Protein AF-A0A5N5I9Z7-F1 (afdb_monomer_lite)

Organism: NCBI:txid2448454

Structure (mmCIF, N/CA/C/O backbone):
data_AF-A0A5N5I9Z7-F1
#
_entry.id   AF-A0A5N5I9Z7-F1
#
loop_
_atom_site.group_PDB
_atom_site.id
_atom_site.type_symbol
_atom_site.label_atom_id
_atom_site.label_alt_id
_atom_site.label_comp_id
_atom_site.label_asym_id
_atom_site.label_entity_id
_atom_site.label_seq_id
_atom_site.pdbx_PDB_ins_code
_atom_site.Cartn_x
_atom_site.Cartn_y
_atom_site.Cartn_z
_atom_site.occupancy
_atom_site.B_iso_or_equiv
_atom_site.auth_seq_id
_atom_site.auth_comp_id
_atom_site.auth_asym_id
_atom_site.auth_atom_id
_atom_site.pdbx_PDB_model_num
ATOM 1 N N . MET A 1 1 ? -12.607 20.880 18.918 1.00 59.91 1 MET A N 1
ATOM 2 C CA . MET A 1 1 ? -12.159 19.480 18.849 1.00 59.91 1 MET A CA 1
ATOM 3 C C . MET A 1 1 ? -10.715 19.469 18.392 1.00 59.91 1 MET A C 1
ATOM 5 O O . MET A 1 1 ? -10.414 20.107 17.384 1.00 59.91 1 MET A O 1
ATOM 9 N N . SER A 1 2 ? -9.825 18.851 19.163 1.00 78.44 2 SER A N 1
ATOM 10 C CA . SER A 1 2 ? -8.421 18.676 18.773 1.00 78.44 2 SER A CA 1
ATOM 11 C C . SER A 1 2 ? -8.295 17.658 17.628 1.00 78.44 2 SER A C 1
ATOM 13 O O . SER A 1 2 ? -9.231 16.911 17.344 1.00 78.44 2 SER A O 1
ATOM 15 N N . THR A 1 3 ? -7.149 17.616 16.941 1.00 71.56 3 THR A N 1
ATOM 16 C CA . THR A 1 3 ? -6.900 16.608 15.890 1.00 71.56 3 THR A CA 1
ATOM 17 C C . THR A 1 3 ? -6.872 15.189 16.454 1.00 71.56 3 THR A C 1
ATOM 19 O O . THR A 1 3 ? -7.349 14.264 15.809 1.00 71.56 3 THR A O 1
ATOM 22 N N . VAL A 1 4 ? -6.367 15.011 17.676 1.00 75.38 4 VAL A N 1
ATOM 23 C CA . VAL A 1 4 ? -6.356 13.713 18.363 1.00 75.38 4 VAL A CA 1
ATOM 24 C C . VAL A 1 4 ? -7.782 13.263 18.673 1.00 75.38 4 VAL A C 1
ATOM 26 O O . VAL A 1 4 ? -8.162 12.166 18.277 1.00 75.38 4 VAL A O 1
ATOM 29 N N . GLU A 1 5 ? -8.599 14.145 19.260 1.00 78.88 5 GLU A N 1
ATOM 30 C CA . GLU A 1 5 ? -10.020 13.873 19.531 1.00 78.88 5 GLU A CA 1
ATOM 31 C C . GLU A 1 5 ? -10.803 13.553 18.251 1.00 78.88 5 GLU A C 1
ATOM 33 O O . GLU A 1 5 ? -11.683 12.693 18.264 1.00 78.88 5 GLU A O 1
ATOM 38 N N . PHE A 1 6 ? -10.481 14.220 17.134 1.00 82.25 6 PHE A N 1
ATOM 39 C CA . PHE A 1 6 ? -11.076 13.922 15.829 1.00 82.25 6 PHE A CA 1
ATOM 40 C C . PHE A 1 6 ? -10.798 12.479 15.404 1.00 82.25 6 PHE A C 1
ATOM 42 O O . PHE A 1 6 ? -11.734 11.746 15.092 1.00 82.25 6 PHE A O 1
ATOM 49 N N . HIS A 1 7 ? -9.526 12.072 15.410 1.00 80.50 7 HIS A N 1
ATOM 50 C CA . HIS A 1 7 ? -9.116 10.734 14.981 1.00 80.50 7 HIS A CA 1
ATOM 51 C C . HIS A 1 7 ? -9.661 9.648 15.909 1.00 80.50 7 HIS A C 1
ATOM 53 O O . HIS A 1 7 ? -10.149 8.632 15.426 1.00 80.50 7 HIS A O 1
ATOM 59 N N . GLU A 1 8 ? -9.670 9.873 17.225 1.00 83.44 8 GLU A N 1
ATOM 60 C CA . GLU A 1 8 ? -10.272 8.932 18.179 1.00 83.44 8 GLU A CA 1
ATOM 61 C C . GLU A 1 8 ? -11.781 8.777 17.961 1.00 83.44 8 GLU A C 1
ATOM 63 O O . GLU A 1 8 ? -12.290 7.656 17.915 1.00 83.44 8 GLU A O 1
ATOM 68 N N . THR A 1 9 ? -12.501 9.887 17.775 1.00 87.69 9 THR A N 1
ATOM 69 C CA . THR A 1 9 ? -13.946 9.866 17.495 1.00 87.69 9 THR A CA 1
ATOM 70 C C . THR A 1 9 ? -14.233 9.150 16.175 1.00 87.69 9 THR A C 1
ATOM 72 O O . THR A 1 9 ? -15.164 8.345 16.084 1.00 87.69 9 THR A O 1
ATOM 75 N N . LEU A 1 10 ? -13.403 9.393 15.158 1.00 86.06 10 LEU A N 1
ATOM 76 C CA . LEU A 1 10 ? -13.510 8.741 13.859 1.00 86.06 10 LEU A CA 1
ATOM 77 C C . LEU A 1 10 ? -13.332 7.217 13.976 1.00 86.06 10 LEU A C 1
ATOM 79 O O . LEU A 1 10 ? -14.195 6.476 13.508 1.00 86.06 10 LEU A O 1
ATOM 83 N N . MET A 1 11 ? -12.263 6.761 14.640 1.00 86.38 11 MET A N 1
ATOM 84 C CA . MET A 1 11 ? -11.915 5.339 14.792 1.00 86.38 11 MET A CA 1
ATOM 85 C C . MET A 1 11 ? -12.899 4.566 15.670 1.00 86.38 11 MET A C 1
ATOM 87 O O . MET A 1 11 ? -13.255 3.433 15.351 1.00 86.38 11 MET A O 1
ATOM 91 N N . ASN A 1 12 ? -13.325 5.166 16.783 1.00 88.25 12 ASN A N 1
ATOM 92 C CA . ASN A 1 12 ? -14.020 4.438 17.844 1.00 88.25 12 ASN A CA 1
ATOM 93 C C . ASN A 1 12 ? -15.542 4.597 17.800 1.00 88.25 12 ASN A C 1
ATOM 95 O O . ASN A 1 12 ? -16.247 3.800 18.413 1.00 88.25 12 ASN A O 1
ATOM 99 N N . GLN A 1 13 ? -16.064 5.613 17.102 1.00 89.56 13 GLN A N 1
ATOM 100 C CA . GLN A 1 13 ? -17.505 5.889 17.070 1.00 89.56 13 GLN A CA 1
ATOM 101 C C . GLN A 1 13 ? -18.048 5.953 15.645 1.00 89.56 13 GLN A C 1
ATOM 103 O O . GLN A 1 13 ? -18.951 5.193 15.295 1.00 89.56 13 GLN A O 1
ATOM 108 N N . VAL A 1 14 ? -17.495 6.838 14.811 1.00 90.12 14 VAL A N 1
ATOM 109 C CA . VAL A 1 14 ? -18.079 7.137 13.495 1.00 90.12 14 VAL A CA 1
ATOM 110 C C . VAL A 1 14 ? -17.926 5.961 12.535 1.00 90.12 14 VAL A C 1
ATOM 112 O O . VAL A 1 14 ? -18.928 5.517 11.976 1.00 90.12 14 VAL A O 1
ATOM 115 N N . LEU A 1 15 ? -16.708 5.435 12.357 1.00 91.12 15 LEU A N 1
ATOM 116 C CA . LEU A 1 15 ? -16.454 4.334 11.422 1.00 91.12 15 LEU A CA 1
ATOM 117 C C . LEU A 1 15 ? -17.177 3.039 11.826 1.00 91.12 15 LEU A C 1
ATOM 119 O O . LEU A 1 15 ? -17.875 2.493 10.971 1.00 91.12 15 LEU A O 1
ATOM 123 N N . PRO A 1 16 ? -17.128 2.573 13.094 1.00 93.19 16 PRO A N 1
ATOM 124 C CA . PRO A 1 16 ? -17.863 1.376 13.500 1.00 93.19 16 PRO A CA 1
ATOM 125 C C . PRO A 1 16 ? -19.377 1.509 13.309 1.00 93.19 16 PRO A C 1
ATOM 127 O O . PRO A 1 16 ? -20.015 0.597 12.782 1.00 93.19 16 PRO A O 1
ATOM 130 N N . SER A 1 17 ? -19.952 2.658 13.687 1.00 92.38 17 SER A N 1
ATOM 131 C CA . SER A 1 17 ? -21.389 2.913 13.548 1.00 92.38 17 SER A CA 1
ATOM 132 C C . SER A 1 17 ? -21.815 2.948 12.078 1.00 92.38 17 SER A C 1
ATOM 134 O O . SER A 1 17 ? -22.698 2.188 11.674 1.00 92.38 17 SER A O 1
ATOM 136 N N . ALA A 1 18 ? -21.134 3.748 11.250 1.00 90.62 18 ALA A N 1
ATOM 137 C CA . ALA A 1 18 ? -21.428 3.849 9.822 1.00 90.62 18 ALA A CA 1
ATOM 138 C C . ALA A 1 18 ? -21.283 2.492 9.118 1.00 90.62 18 ALA A C 1
ATOM 140 O O . ALA A 1 18 ? -22.172 2.085 8.364 1.00 90.62 18 ALA A O 1
ATOM 141 N N . TRP A 1 19 ? -20.214 1.754 9.431 1.00 94.06 19 TRP A N 1
ATOM 142 C CA . TRP A 1 19 ? -19.966 0.440 8.853 1.00 94.06 19 TRP A CA 1
ATOM 143 C C . TRP A 1 19 ? -21.050 -0.568 9.220 1.00 94.06 19 TRP A C 1
ATOM 145 O O . TRP A 1 19 ? -21.541 -1.276 8.345 1.00 94.06 19 TRP A O 1
ATOM 155 N N . SER A 1 20 ? -21.465 -0.608 10.490 1.00 93.19 20 SER A N 1
ATOM 156 C CA . SER A 1 20 ? -22.547 -1.494 10.935 1.00 93.19 20 SER A CA 1
ATOM 157 C C . SER A 1 20 ? -23.885 -1.193 10.254 1.00 93.19 20 SER A C 1
ATOM 159 O O . SER A 1 20 ? -24.682 -2.103 10.043 1.00 93.19 20 SER A O 1
ATOM 161 N N . HIS A 1 21 ? -24.118 0.068 9.877 1.00 91.81 21 HIS A N 1
ATOM 162 C CA . HIS A 1 21 ? -25.331 0.475 9.182 1.00 91.81 21 HIS A CA 1
ATOM 163 C C . HIS A 1 21 ? -25.288 0.115 7.691 1.00 91.81 21 HIS A C 1
ATOM 165 O O . HIS A 1 21 ? -26.226 -0.490 7.173 1.00 91.81 21 HIS A O 1
ATOM 171 N N . ASN A 1 22 ? -24.215 0.491 6.985 1.00 91.06 22 ASN A N 1
ATOM 172 C CA . ASN A 1 22 ? -24.019 0.141 5.579 1.00 91.06 22 ASN A CA 1
ATOM 173 C C . ASN A 1 22 ? -22.527 0.223 5.180 1.00 91.06 22 ASN A C 1
ATOM 175 O O . ASN A 1 22 ? -22.018 1.324 4.928 1.00 91.06 22 ASN A O 1
ATOM 179 N N . PRO A 1 23 ? -21.828 -0.921 5.043 1.00 89.00 23 PRO A N 1
ATOM 180 C CA . PRO A 1 23 ? -20.416 -0.952 4.660 1.00 89.00 23 PRO A CA 1
ATOM 181 C C . PRO A 1 23 ? -20.131 -0.287 3.308 1.00 89.00 23 PRO A C 1
ATOM 183 O O . PRO A 1 23 ? -19.169 0.466 3.168 1.00 89.00 23 PRO A O 1
ATOM 186 N N . LEU A 1 24 ? -20.993 -0.506 2.308 1.00 86.12 24 LEU A N 1
ATOM 187 C CA . LEU A 1 24 ? -20.787 0.005 0.951 1.00 86.12 24 LEU A CA 1
ATOM 188 C C . LEU A 1 24 ? -20.929 1.533 0.890 1.00 86.12 24 LEU A C 1
ATOM 190 O O . LEU A 1 24 ? -20.120 2.215 0.259 1.00 86.12 24 LEU A O 1
ATOM 194 N N . THR A 1 25 ? -21.932 2.081 1.578 1.00 83.50 25 THR A N 1
ATOM 195 C CA . THR A 1 25 ? -22.121 3.535 1.703 1.00 83.50 25 THR A CA 1
ATOM 196 C C . THR A 1 25 ? -21.068 4.172 2.610 1.00 83.50 25 THR A C 1
ATOM 198 O O . THR A 1 25 ? -20.845 5.368 2.490 1.00 83.50 25 THR A O 1
ATOM 201 N N . THR A 1 26 ? -20.381 3.401 3.460 1.00 86.00 26 THR A N 1
ATOM 202 C CA . THR A 1 26 ? -19.261 3.879 4.293 1.00 86.00 26 THR A CA 1
ATOM 203 C C . THR A 1 26 ? -17.938 3.909 3.524 1.00 86.00 26 THR A C 1
ATOM 205 O O . THR A 1 26 ? -17.159 4.846 3.676 1.00 86.00 26 THR A O 1
ATOM 208 N N . LEU A 1 27 ? -17.691 2.942 2.635 1.00 83.31 27 LEU A N 1
ATOM 209 C CA . LEU A 1 27 ? -16.476 2.911 1.810 1.00 83.31 27 LEU A CA 1
ATOM 210 C C . LEU A 1 27 ? -16.380 4.091 0.838 1.00 83.31 27 LEU A C 1
ATOM 212 O O . LEU A 1 27 ? -15.309 4.676 0.687 1.00 83.31 27 LEU A O 1
ATOM 216 N N . LYS A 1 28 ? -17.494 4.474 0.206 1.00 80.06 28 LYS A N 1
ATOM 217 C CA . LYS A 1 28 ? -17.544 5.603 -0.740 1.00 80.06 28 LYS A CA 1
ATOM 218 C C . LYS A 1 28 ? -17.013 6.925 -0.153 1.00 80.06 28 LYS A C 1
ATOM 220 O O . LYS A 1 28 ? -16.107 7.499 -0.747 1.00 80.06 28 LYS A O 1
ATOM 225 N N . PRO A 1 29 ? -17.502 7.426 0.997 1.00 72.81 29 PRO A N 1
ATOM 226 C CA . PRO A 1 29 ? -16.995 8.653 1.597 1.00 72.81 29 PRO A CA 1
ATOM 227 C C . PRO A 1 29 ? -15.551 8.525 2.091 1.00 72.81 29 PRO A C 1
ATOM 229 O O . PRO A 1 29 ? -14.820 9.506 1.997 1.00 72.81 29 PRO A O 1
ATOM 232 N N . ILE A 1 30 ? -15.114 7.342 2.548 1.00 78.06 30 ILE A N 1
ATOM 233 C CA . ILE A 1 30 ? -13.698 7.104 2.880 1.00 78.06 30 ILE A CA 1
ATOM 234 C C . ILE A 1 30 ? -12.820 7.334 1.644 1.00 78.06 30 ILE A C 1
ATOM 236 O O . ILE A 1 30 ? -11.818 8.038 1.731 1.00 78.06 30 ILE A O 1
ATOM 240 N N . CYS A 1 31 ? -13.220 6.802 0.487 1.00 70.44 31 CYS A N 1
ATOM 241 C CA . CYS A 1 31 ? -12.494 7.001 -0.769 1.00 70.44 31 CYS A CA 1
ATOM 242 C C . CYS A 1 31 ? -12.606 8.452 -1.276 1.00 70.44 31 CYS A C 1
ATOM 244 O O . CYS A 1 31 ? -11.635 9.002 -1.783 1.00 70.44 31 CYS A O 1
ATOM 246 N N . ASN A 1 32 ? -13.733 9.132 -1.044 1.00 67.94 32 ASN A N 1
ATOM 247 C CA . ASN A 1 32 ? -13.905 10.548 -1.399 1.00 67.94 32 ASN A CA 1
ATOM 248 C C . ASN A 1 32 ? -13.055 11.515 -0.551 1.00 67.94 32 ASN A C 1
ATOM 250 O O . ASN A 1 32 ? -12.893 12.673 -0.941 1.00 67.94 32 ASN A O 1
ATOM 254 N N . PHE A 1 33 ? -12.502 11.093 0.596 1.00 66.50 33 PHE A N 1
ATOM 255 C CA . PHE A 1 33 ? -11.491 11.901 1.296 1.00 66.50 33 PHE A CA 1
ATOM 256 C C . PHE A 1 33 ? -10.207 12.060 0.474 1.00 66.50 33 PHE A C 1
ATOM 258 O O . PHE A 1 33 ? -9.447 12.996 0.712 1.00 66.50 33 PHE A O 1
ATOM 265 N N . ILE A 1 34 ? -9.964 11.169 -0.488 1.00 60.88 34 ILE A N 1
ATOM 266 C CA . ILE A 1 34 ? -8.781 11.198 -1.339 1.00 60.88 34 ILE A CA 1
ATOM 267 C C . ILE A 1 34 ? -8.940 12.202 -2.496 1.00 60.88 34 ILE A C 1
ATOM 269 O O . ILE A 1 34 ? -8.042 13.005 -2.730 1.00 60.88 34 ILE A O 1
ATOM 273 N N . ASP A 1 35 ? -10.110 12.234 -3.138 1.00 51.28 35 ASP A N 1
ATOM 274 C CA . ASP A 1 35 ? -10.400 13.040 -4.340 1.00 51.28 35 ASP A CA 1
ATOM 275 C C . ASP A 1 35 ? -10.283 14.566 -4.102 1.00 51.28 35 ASP A C 1
ATOM 277 O O . ASP A 1 35 ? -9.891 15.349 -4.964 1.00 51.28 35 ASP A O 1
ATOM 281 N N . ARG A 1 36 ? -10.517 15.025 -2.867 1.00 49.69 36 ARG A N 1
ATOM 282 C CA . ARG A 1 36 ? -10.444 16.456 -2.507 1.00 49.69 36 ARG A CA 1
ATOM 283 C C . ARG A 1 36 ? -9.028 16.995 -2.265 1.00 49.69 36 ARG A C 1
ATOM 285 O O . ARG A 1 36 ? -8.878 18.168 -1.919 1.00 49.69 36 ARG A O 1
ATOM 292 N N . ARG A 1 37 ? -7.985 16.176 -2.448 1.00 51.66 37 ARG A N 1
ATOM 293 C CA . ARG A 1 37 ? -6.578 16.587 -2.263 1.00 51.66 37 ARG A CA 1
ATOM 294 C C . ARG A 1 37 ? -6.062 17.523 -3.351 1.00 51.66 37 ARG A C 1
ATOM 296 O O . ARG A 1 37 ? -5.188 18.345 -3.074 1.00 51.66 37 ARG A O 1
ATOM 303 N N . SER A 1 38 ? -6.620 17.444 -4.557 1.00 46.97 38 SER A N 1
ATOM 304 C CA . SER A 1 38 ? -6.142 18.209 -5.716 1.00 46.97 38 SER A CA 1
ATOM 305 C C . SER A 1 38 ? -6.463 19.712 -5.654 1.00 46.97 38 SER A C 1
ATOM 307 O O . SER A 1 38 ? -5.827 20.487 -6.361 1.00 46.97 38 SER A O 1
ATOM 309 N N . ASP A 1 39 ? -7.367 20.153 -4.768 1.00 44.03 39 ASP A N 1
ATOM 310 C CA . ASP A 1 39 ? -7.856 21.546 -4.691 1.00 44.03 39 ASP A CA 1
ATOM 311 C C . ASP A 1 39 ? -7.345 22.329 -3.458 1.00 44.03 39 ASP A C 1
ATOM 313 O O . ASP A 1 39 ? -8.042 23.134 -2.846 1.00 44.03 39 ASP A O 1
ATOM 317 N N . GLY A 1 40 ? -6.112 22.066 -3.009 1.00 46.41 40 GLY A N 1
ATOM 318 C CA . GLY A 1 40 ? -5.541 22.806 -1.869 1.00 46.41 40 GLY A CA 1
ATOM 319 C C . GLY A 1 40 ? -6.212 22.485 -0.523 1.00 46.41 40 GLY A C 1
ATOM 320 O O . GLY A 1 40 ? -6.285 23.338 0.368 1.00 46.41 40 GLY A O 1
ATOM 321 N N . GLY A 1 41 ? -6.703 21.250 -0.376 1.00 44.81 41 GLY A N 1
ATOM 322 C CA . GLY A 1 41 ? -7.416 20.761 0.801 1.00 44.81 41 GLY A CA 1
ATOM 323 C C . GLY A 1 41 ? -6.654 20.941 2.122 1.00 44.81 41 GLY A C 1
ATOM 324 O O . GLY A 1 41 ? -5.433 20.816 2.214 1.00 44.81 41 GLY A O 1
ATOM 325 N N . LYS A 1 42 ? -7.403 21.243 3.190 1.00 49.81 42 LYS A N 1
ATOM 326 C CA . LYS A 1 42 ? -6.878 21.404 4.554 1.00 49.81 42 LYS A CA 1
ATOM 327 C C . LYS A 1 42 ? -6.193 20.110 5.011 1.00 49.81 42 LYS A C 1
ATOM 329 O O . LYS A 1 42 ? -6.819 19.056 4.997 1.00 49.81 42 LYS A O 1
ATOM 334 N N . ARG A 1 43 ? -4.983 20.245 5.566 1.00 48.97 43 ARG A N 1
ATOM 335 C CA . ARG A 1 43 ? -4.116 19.221 6.200 1.00 48.97 43 ARG A CA 1
ATOM 336 C C . ARG A 1 43 ? -4.824 18.128 7.029 1.00 48.97 43 ARG A C 1
ATOM 338 O O . ARG A 1 43 ? -4.288 17.042 7.190 1.00 48.97 43 ARG A O 1
ATOM 345 N N . ASN A 1 44 ? -6.022 18.400 7.543 1.00 52.41 44 ASN A N 1
ATOM 346 C CA . ASN A 1 44 ? -6.810 17.478 8.361 1.00 52.41 44 ASN A CA 1
ATOM 347 C C . ASN A 1 44 ? -7.524 16.375 7.544 1.00 52.41 44 ASN A C 1
ATOM 349 O O . ASN A 1 44 ? -7.890 15.354 8.117 1.00 52.41 44 ASN A O 1
ATOM 353 N N . GLN A 1 45 ? -7.763 16.570 6.239 1.00 57.19 45 GLN A N 1
ATOM 354 C CA . GLN A 1 45 ? -8.478 15.596 5.394 1.00 57.19 45 GLN A CA 1
ATOM 355 C C . GLN A 1 45 ? -7.582 14.428 4.961 1.00 57.19 45 GLN A C 1
ATOM 357 O O . GLN A 1 45 ? -8.030 13.283 4.993 1.00 57.19 45 GLN A O 1
ATOM 362 N N . ASP A 1 46 ? -6.304 14.698 4.674 1.00 64.56 46 ASP A N 1
ATOM 363 C CA . ASP A 1 46 ? -5.297 13.662 4.401 1.00 64.56 46 ASP A CA 1
ATOM 364 C C . ASP A 1 46 ? -5.162 12.710 5.588 1.00 64.56 46 ASP A C 1
ATOM 366 O O . ASP A 1 46 ? -5.189 11.490 5.441 1.00 64.56 46 ASP A O 1
ATOM 370 N N . GLU A 1 47 ? -5.077 13.277 6.794 1.00 73.94 47 GLU A N 1
ATOM 371 C CA . GLU A 1 47 ? -4.985 12.492 8.019 1.00 73.94 47 GLU A CA 1
ATOM 372 C C . GLU A 1 47 ? -6.252 11.647 8.236 1.00 73.94 47 GLU A C 1
ATOM 374 O O . GLU A 1 47 ? -6.142 10.492 8.631 1.00 73.94 47 GLU A O 1
ATOM 379 N N . ALA A 1 48 ? -7.448 12.170 7.932 1.00 79.69 48 ALA A N 1
ATOM 380 C CA . ALA A 1 48 ? -8.702 11.425 8.077 1.00 79.69 48 ALA A CA 1
ATOM 381 C C . ALA A 1 48 ? -8.766 10.188 7.166 1.00 79.69 48 ALA A C 1
ATOM 383 O O . ALA A 1 48 ? -9.213 9.126 7.606 1.00 79.69 48 ALA A O 1
ATOM 384 N N . PHE A 1 49 ? -8.287 10.304 5.921 1.00 85.00 49 PHE A N 1
ATOM 385 C CA . PHE A 1 49 ? -8.200 9.164 5.010 1.00 85.00 49 PHE A CA 1
ATOM 386 C C . PHE A 1 49 ? -7.278 8.076 5.560 1.00 85.00 49 PHE A C 1
ATOM 388 O O . PHE A 1 49 ? -7.680 6.917 5.651 1.00 85.00 49 PHE A O 1
ATOM 395 N N . TYR A 1 50 ? -6.051 8.435 5.949 1.00 84.12 50 TYR A N 1
ATOM 396 C CA . TYR A 1 50 ? -5.090 7.452 6.447 1.00 84.12 50 TYR A CA 1
ATOM 397 C C . TYR A 1 50 ? -5.550 6.809 7.756 1.00 84.12 50 TYR A C 1
ATOM 399 O O . TYR A 1 50 ? -5.368 5.606 7.934 1.00 84.12 50 TYR A O 1
ATOM 407 N N . THR A 1 51 ? -6.215 7.568 8.629 1.00 86.75 51 THR A N 1
ATOM 408 C CA . THR A 1 51 ? -6.882 7.033 9.821 1.00 86.75 51 THR A CA 1
ATOM 409 C C . THR A 1 51 ? -7.939 5.994 9.440 1.00 86.75 51 THR A C 1
ATOM 411 O O . THR A 1 51 ? -7.913 4.876 9.955 1.00 86.75 51 THR A O 1
ATOM 414 N N . ALA A 1 52 ? -8.812 6.297 8.475 1.00 89.12 52 ALA A N 1
ATOM 415 C CA . ALA A 1 52 ? -9.806 5.343 7.988 1.00 89.12 52 ALA A CA 1
ATOM 416 C C . ALA A 1 52 ? -9.175 4.116 7.298 1.00 89.12 52 ALA A C 1
ATOM 418 O O . ALA A 1 52 ? -9.664 3.002 7.470 1.00 89.12 52 ALA A O 1
ATOM 419 N N . ALA A 1 53 ? -8.070 4.279 6.567 1.00 90.06 53 ALA A N 1
ATOM 420 C CA . ALA A 1 53 ? -7.340 3.165 5.961 1.00 90.06 53 ALA A CA 1
ATOM 421 C C . ALA A 1 53 ? -6.730 2.238 7.026 1.00 90.06 53 ALA A C 1
ATOM 423 O O . ALA A 1 53 ? -6.842 1.018 6.917 1.00 90.06 53 ALA A O 1
ATOM 424 N N . VAL A 1 54 ? -6.146 2.796 8.093 1.00 90.75 54 VAL A N 1
ATOM 425 C CA . VAL A 1 54 ? -5.656 2.011 9.239 1.00 90.75 54 VAL A CA 1
ATOM 426 C C . VAL A 1 54 ? -6.810 1.272 9.920 1.00 90.75 54 VAL A C 1
ATOM 428 O O . VAL A 1 54 ? -6.680 0.083 10.205 1.00 90.75 54 VAL A O 1
ATOM 431 N N . TRP A 1 55 ? -7.958 1.927 10.114 1.00 92.50 55 TRP A N 1
ATOM 432 C CA . TRP A 1 55 ? -9.158 1.284 10.657 1.00 92.50 55 TRP A CA 1
ATOM 433 C C . TRP A 1 55 ? -9.637 0.112 9.798 1.00 92.50 55 TRP A C 1
ATOM 435 O O . TRP A 1 55 ? -9.910 -0.973 10.314 1.00 92.50 55 TRP A O 1
ATOM 445 N N . LEU A 1 56 ? -9.718 0.317 8.479 1.00 93.56 56 LEU A N 1
ATOM 446 C CA . LEU A 1 56 ? -10.101 -0.722 7.528 1.00 93.56 56 LEU A CA 1
ATOM 447 C C . LEU A 1 56 ? -9.114 -1.878 7.568 1.00 93.56 56 LEU A C 1
ATOM 449 O O . LEU A 1 56 ? -9.542 -3.020 7.528 1.00 93.56 56 LEU A O 1
ATOM 453 N N . HIS A 1 57 ? -7.816 -1.617 7.696 1.00 94.06 57 HIS A N 1
ATOM 454 C CA . HIS A 1 57 ? -6.841 -2.688 7.845 1.00 94.06 57 HIS A CA 1
ATOM 455 C C . HIS A 1 57 ? -7.066 -3.503 9.127 1.00 94.06 57 HIS A C 1
ATOM 457 O O . HIS A 1 57 ? -7.024 -4.726 9.091 1.00 94.06 57 HIS A O 1
ATOM 463 N N . GLN A 1 58 ? -7.342 -2.831 10.247 1.00 92.50 58 GLN A N 1
ATOM 464 C CA . GLN A 1 58 ? -7.544 -3.480 11.546 1.00 92.50 58 GLN A CA 1
ATOM 465 C C . GLN A 1 58 ? -8.829 -4.316 11.612 1.00 92.50 58 GLN A C 1
ATOM 467 O O . GLN A 1 58 ? -8.854 -5.326 12.309 1.00 92.50 58 GLN A O 1
ATOM 472 N N . ASN A 1 59 ? -9.891 -3.901 10.915 1.00 93.25 59 ASN A N 1
ATOM 473 C CA . ASN A 1 59 ? -11.219 -4.513 11.047 1.00 93.25 59 ASN A CA 1
ATOM 474 C C . ASN A 1 59 ? -11.647 -5.310 9.804 1.00 93.25 59 ASN A C 1
ATOM 476 O O . ASN A 1 59 ? -12.357 -6.310 9.907 1.00 93.25 59 ASN A O 1
ATOM 480 N N . HIS A 1 60 ? -11.221 -4.875 8.617 1.00 94.31 60 HIS A N 1
ATOM 481 C CA . HIS A 1 60 ? -11.638 -5.393 7.310 1.00 94.31 60 HIS A CA 1
ATOM 482 C C . HIS A 1 60 ? -10.460 -5.436 6.305 1.00 94.31 60 HIS A C 1
ATOM 484 O O . HIS A 1 60 ? -10.551 -4.852 5.218 1.00 94.31 60 HIS A O 1
ATOM 490 N N . PRO A 1 61 ? -9.348 -6.130 6.625 1.00 94.38 61 PRO A N 1
ATOM 491 C CA . PRO A 1 61 ? -8.085 -6.043 5.880 1.00 94.38 61 PRO A CA 1
ATOM 492 C C . PRO A 1 61 ? -8.215 -6.408 4.399 1.00 94.38 61 PRO A C 1
ATOM 494 O O . PRO A 1 61 ? -7.649 -5.739 3.533 1.00 94.38 61 PRO A O 1
ATOM 497 N N . LYS A 1 62 ? -9.029 -7.423 4.092 1.00 94.31 62 LYS A N 1
ATOM 498 C CA . LYS A 1 62 ? -9.329 -7.825 2.712 1.00 94.31 62 LYS A CA 1
ATOM 499 C C . LYS A 1 62 ? -10.056 -6.728 1.943 1.00 94.31 62 LYS A C 1
ATOM 501 O O . LYS A 1 62 ? -9.756 -6.504 0.778 1.00 94.31 62 LYS A O 1
ATOM 506 N N . THR A 1 63 ? -10.980 -6.020 2.589 1.00 93.94 63 THR A N 1
ATOM 507 C CA . THR A 1 63 ? -11.716 -4.931 1.946 1.00 93.94 63 THR A CA 1
ATOM 508 C C . THR A 1 63 ? -10.783 -3.791 1.569 1.00 93.94 63 THR A C 1
ATOM 510 O O . THR A 1 63 ? -10.880 -3.294 0.452 1.00 93.94 63 THR A O 1
ATOM 513 N N . LEU A 1 64 ? -9.840 -3.415 2.439 1.00 94.06 64 LEU A N 1
ATOM 514 C CA . LEU A 1 64 ? -8.820 -2.429 2.078 1.00 94.06 64 LEU A CA 1
ATOM 515 C C . LEU A 1 64 ? -8.001 -2.897 0.867 1.00 94.06 64 LEU A C 1
ATOM 517 O O . LEU A 1 64 ? -7.877 -2.157 -0.103 1.00 94.06 64 LEU A O 1
ATOM 521 N N . ALA A 1 65 ? -7.493 -4.133 0.908 1.00 93.50 65 ALA A N 1
ATOM 522 C CA . ALA A 1 65 ? -6.649 -4.692 -0.145 1.00 93.50 65 ALA A CA 1
ATOM 523 C C . ALA A 1 65 ? -7.357 -4.763 -1.514 1.00 93.50 65 ALA A C 1
ATOM 525 O O . ALA A 1 65 ? -6.795 -4.333 -2.518 1.00 93.50 65 ALA A O 1
ATOM 526 N N . TYR A 1 66 ? -8.611 -5.225 -1.565 1.00 91.50 66 TYR A N 1
ATOM 527 C CA . TYR A 1 66 ? -9.375 -5.310 -2.819 1.00 91.50 66 TYR A CA 1
ATOM 528 C C . TYR A 1 66 ? -9.776 -3.946 -3.398 1.00 91.50 66 TYR A C 1
ATOM 530 O O . TYR A 1 66 ? -10.104 -3.861 -4.576 1.00 91.50 66 TYR A O 1
ATOM 538 N N . ASN A 1 67 ? -9.740 -2.875 -2.601 1.00 90.50 67 ASN A N 1
ATOM 539 C CA . ASN A 1 67 ? -10.052 -1.521 -3.065 1.00 90.50 67 ASN A CA 1
ATOM 540 C C . ASN A 1 67 ? -8.796 -0.699 -3.411 1.00 90.50 67 ASN A C 1
ATOM 542 O O . ASN A 1 67 ? -8.925 0.471 -3.771 1.00 90.50 67 ASN A O 1
ATOM 546 N N . LEU A 1 68 ? -7.589 -1.284 -3.352 1.00 89.88 68 LEU A N 1
ATOM 547 C CA . LEU A 1 68 ? -6.346 -0.568 -3.667 1.00 89.88 68 LEU A CA 1
ATOM 548 C C . LEU A 1 68 ? -6.294 -0.067 -5.115 1.00 89.88 68 LEU A C 1
ATOM 550 O O . LEU A 1 68 ? -5.781 1.023 -5.340 1.00 89.88 68 LEU A O 1
ATOM 554 N N . VAL A 1 69 ? -6.842 -0.814 -6.081 1.00 86.19 69 VAL A N 1
ATOM 555 C CA . VAL A 1 69 ? -6.861 -0.395 -7.495 1.00 86.19 69 VAL A CA 1
ATOM 556 C C . VAL A 1 69 ? -7.696 0.885 -7.676 1.00 86.19 69 VAL A C 1
ATOM 558 O O . VAL A 1 69 ? -7.123 1.890 -8.103 1.00 86.19 69 VAL A O 1
ATOM 561 N N . PRO A 1 70 ? -8.980 0.940 -7.257 1.00 82.81 70 PRO A N 1
ATOM 562 C CA . PRO A 1 70 ? -9.739 2.192 -7.249 1.00 82.81 70 PRO A CA 1
ATOM 563 C C . PRO A 1 70 ? -9.063 3.328 -6.467 1.00 82.81 70 PRO A C 1
ATOM 565 O O . PRO A 1 70 ? -9.098 4.474 -6.910 1.00 82.81 70 PRO A O 1
ATOM 568 N N . ILE A 1 71 ? -8.425 3.030 -5.326 1.00 81.81 71 ILE A N 1
ATOM 569 C CA . ILE A 1 71 ? -7.666 4.021 -4.540 1.00 81.81 71 ILE A CA 1
ATOM 570 C C . ILE A 1 71 ? -6.479 4.581 -5.340 1.00 81.81 71 ILE A C 1
ATOM 572 O O . ILE A 1 71 ? -6.215 5.776 -5.279 1.00 81.81 71 ILE A O 1
ATOM 576 N N . SER A 1 72 ? -5.779 3.741 -6.102 1.00 76.12 72 SER A N 1
ATOM 577 C CA . SER A 1 72 ? -4.605 4.133 -6.893 1.00 76.12 72 SER A CA 1
ATOM 578 C C . SER A 1 72 ? -4.929 4.890 -8.185 1.00 76.12 72 SER A C 1
ATOM 580 O O . SER A 1 72 ? -4.015 5.423 -8.815 1.00 76.12 72 SER A O 1
ATOM 582 N N . GLY A 1 73 ? -6.207 4.925 -8.575 1.00 74.38 73 GLY A N 1
ATOM 583 C CA . GLY A 1 73 ? -6.687 5.554 -9.802 1.00 74.38 73 GLY A CA 1
ATOM 584 C C . GLY A 1 73 ? -7.880 6.468 -9.555 1.00 74.38 73 GLY A C 1
ATOM 585 O O . GLY A 1 73 ? -7.714 7.666 -9.365 1.00 74.38 73 GLY A O 1
ATOM 586 N N . SER A 1 74 ? -9.094 5.912 -9.578 1.00 69.31 74 SER A N 1
ATOM 587 C CA . SER A 1 74 ? -10.351 6.677 -9.594 1.00 69.31 74 SER A CA 1
ATOM 588 C C . SER A 1 74 ? -10.557 7.615 -8.407 1.00 69.31 74 SER A C 1
ATOM 590 O O . SER A 1 74 ? -11.255 8.611 -8.551 1.00 69.31 74 SER A O 1
ATOM 592 N 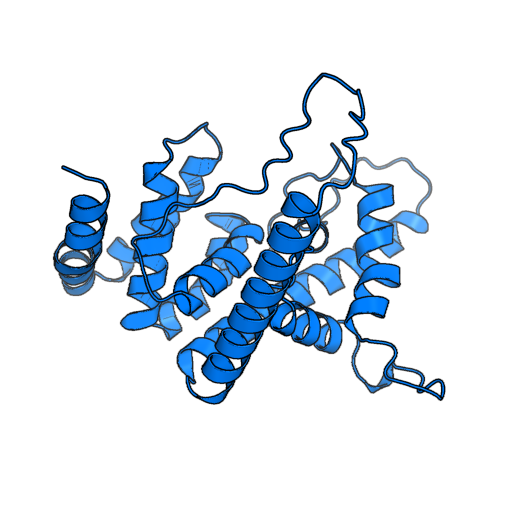N . PHE A 1 75 ? -9.997 7.288 -7.243 1.00 56.66 75 PHE A N 1
ATOM 593 C CA . PHE A 1 75 ? -10.171 8.090 -6.033 1.00 56.66 75 PHE A CA 1
ATOM 594 C C . PHE A 1 75 ? -8.909 8.835 -5.615 1.00 56.66 75 PHE A C 1
ATOM 596 O O . PHE A 1 75 ? -9.020 9.802 -4.872 1.00 56.66 75 PHE A O 1
ATOM 603 N N . GLY A 1 76 ? -7.731 8.409 -6.066 1.00 67.69 76 GLY A N 1
ATOM 604 C CA . GLY A 1 76 ? -6.455 8.910 -5.573 1.00 67.69 76 GLY A CA 1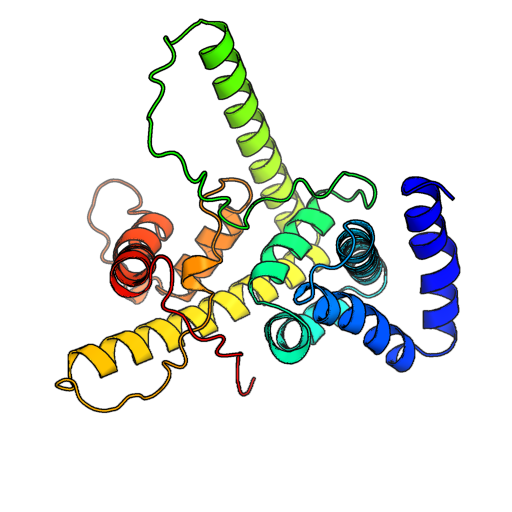
ATOM 605 C C . GLY A 1 76 ? -5.309 8.744 -6.540 1.00 67.69 76 GLY A C 1
ATOM 606 O O . GLY A 1 76 ? -5.480 8.784 -7.754 1.00 67.69 76 GLY A O 1
ATOM 607 N N . HIS A 1 77 ? -4.116 8.573 -5.985 1.00 72.19 77 HIS A N 1
ATOM 608 C CA . HIS A 1 77 ? -2.911 8.359 -6.763 1.00 72.19 77 HIS A CA 1
ATOM 609 C C . HIS A 1 77 ? -2.203 7.095 -6.297 1.00 72.19 77 HIS A C 1
ATOM 611 O O . HIS A 1 77 ? -2.227 6.732 -5.123 1.00 72.19 77 HIS A O 1
ATOM 617 N N . ILE A 1 78 ? -1.482 6.441 -7.203 1.00 78.38 78 ILE A N 1
ATOM 618 C CA . ILE A 1 78 ? -0.631 5.292 -6.863 1.00 78.38 78 ILE A CA 1
ATOM 619 C C . ILE A 1 78 ? 0.377 5.604 -5.733 1.00 78.38 78 ILE A C 1
ATOM 621 O O . ILE A 1 78 ? 0.750 4.718 -4.962 1.00 78.38 78 ILE A O 1
ATOM 625 N N . LEU A 1 79 ? 0.732 6.885 -5.564 1.00 78.25 79 LEU A N 1
ATOM 626 C CA . LEU A 1 79 ? 1.499 7.455 -4.448 1.00 78.25 79 LEU A CA 1
ATOM 627 C C . LEU A 1 79 ? 0.892 7.205 -3.060 1.00 78.25 79 LEU A C 1
ATOM 629 O O . LEU A 1 79 ? 1.619 7.190 -2.067 1.00 78.25 79 LEU A O 1
ATOM 633 N N . ASP A 1 80 ? -0.423 7.019 -2.970 1.00 80.62 80 ASP A N 1
ATOM 634 C CA . ASP A 1 80 ? -1.112 6.795 -1.702 1.00 80.62 80 ASP A CA 1
ATOM 635 C C . ASP A 1 80 ? -0.847 5.389 -1.152 1.00 80.62 80 ASP A C 1
ATOM 637 O O . ASP A 1 80 ? -0.865 5.189 0.065 1.00 80.62 80 ASP A O 1
ATOM 641 N N . LEU A 1 81 ? -0.551 4.404 -2.010 1.00 86.50 81 LEU A N 1
ATOM 642 C CA . LEU A 1 81 ? -0.411 3.011 -1.576 1.00 86.50 81 LEU A CA 1
ATOM 643 C C . LEU A 1 81 ? 0.804 2.781 -0.652 1.00 86.50 81 LEU A C 1
ATOM 645 O O . LEU A 1 81 ? 0.633 2.166 0.408 1.00 86.50 81 LEU A O 1
ATOM 649 N N . PRO A 1 82 ? 2.019 3.293 -0.952 1.00 84.50 82 PRO A N 1
ATOM 650 C CA . PRO A 1 82 ? 3.138 3.221 -0.013 1.00 84.50 82 PRO A CA 1
ATOM 651 C C . PRO A 1 82 ? 2.847 3.979 1.287 1.00 84.50 82 PRO A C 1
ATOM 653 O O . PRO A 1 82 ? 3.255 3.540 2.366 1.00 84.50 82 PRO A O 1
ATOM 656 N N . CYS A 1 83 ? 2.102 5.088 1.218 1.00 82.25 83 CYS A N 1
ATOM 657 C CA . CYS A 1 83 ? 1.685 5.823 2.406 1.00 82.25 83 CYS A CA 1
ATOM 658 C C . CYS A 1 83 ? 0.745 4.987 3.285 1.00 82.25 83 CYS A C 1
ATOM 660 O O . CYS A 1 83 ? 0.976 4.917 4.491 1.00 82.25 83 CYS A O 1
ATOM 662 N N . ILE A 1 84 ? -0.235 4.281 2.710 1.00 87.19 84 ILE A N 1
ATOM 663 C CA . ILE A 1 84 ? -1.110 3.352 3.447 1.00 87.19 84 ILE A CA 1
ATOM 664 C C . ILE A 1 84 ? -0.275 2.287 4.175 1.00 87.19 84 ILE A C 1
ATOM 666 O O . ILE A 1 84 ? -0.457 2.093 5.378 1.00 87.19 84 ILE A O 1
ATOM 670 N N . LEU A 1 85 ? 0.695 1.656 3.498 1.00 88.31 85 LEU A N 1
ATOM 671 C CA . LEU A 1 85 ? 1.585 0.668 4.128 1.00 88.31 85 LEU A CA 1
ATOM 672 C C . LEU A 1 85 ? 2.380 1.254 5.297 1.00 88.31 85 LEU A C 1
ATOM 674 O O . LEU A 1 85 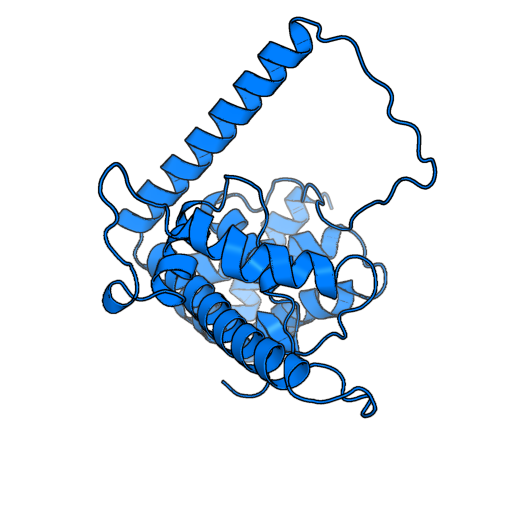? 2.489 0.626 6.351 1.00 88.31 85 LEU A O 1
ATOM 678 N N . SER A 1 86 ? 2.920 2.461 5.122 1.00 84.81 86 SER A N 1
ATOM 679 C CA . SER A 1 86 ? 3.651 3.174 6.170 1.00 84.81 86 SER A CA 1
ATOM 680 C C . SER A 1 86 ? 2.779 3.464 7.393 1.00 84.81 86 SER A C 1
ATOM 682 O O . SER A 1 86 ? 3.255 3.346 8.523 1.00 84.81 86 SER A O 1
ATOM 684 N N . GLN A 1 87 ? 1.511 3.828 7.192 1.00 84.94 87 GLN A N 1
ATOM 685 C CA . GLN A 1 87 ? 0.582 4.139 8.283 1.00 84.94 87 GLN A CA 1
ATOM 686 C C . GLN A 1 87 ? 0.152 2.881 9.036 1.00 84.94 87 GLN A C 1
ATOM 688 O O . GLN A 1 87 ? 0.231 2.833 10.265 1.00 84.94 87 GLN A O 1
ATOM 693 N N . VAL A 1 88 ? -0.185 1.819 8.302 1.00 89.06 88 VAL A N 1
ATOM 694 C CA . VAL A 1 88 ? -0.487 0.508 8.887 1.00 89.06 88 VAL A CA 1
ATOM 695 C C . VAL A 1 88 ? 0.701 -0.023 9.696 1.00 89.06 88 VAL A C 1
ATOM 697 O O . VAL A 1 88 ? 0.525 -0.486 10.822 1.00 89.06 88 VAL A O 1
ATOM 700 N N . LEU A 1 89 ? 1.929 0.103 9.178 1.00 86.12 89 LEU A N 1
ATOM 701 C CA . LEU A 1 89 ? 3.139 -0.338 9.876 1.00 86.12 89 LEU A CA 1
ATOM 702 C C . LEU A 1 89 ? 3.412 0.457 11.163 1.00 86.12 89 LEU A C 1
ATOM 704 O O . LEU A 1 89 ? 3.947 -0.078 12.143 1.00 86.12 89 LEU A O 1
ATOM 708 N N . ARG A 1 90 ? 3.100 1.757 11.173 1.00 79.75 90 ARG A N 1
ATOM 709 C CA . ARG A 1 90 ? 3.252 2.602 12.365 1.00 79.75 90 ARG A CA 1
ATOM 710 C C . ARG A 1 90 ? 2.275 2.174 13.453 1.00 79.75 90 ARG A C 1
ATOM 712 O O . ARG A 1 90 ? 2.711 2.069 14.596 1.00 79.75 90 ARG A O 1
ATOM 719 N N . GLY A 1 91 ? 1.042 1.828 13.084 1.00 67.62 91 GLY A N 1
ATOM 720 C CA . GLY A 1 91 ? 0.004 1.376 14.014 1.00 67.62 91 GLY A CA 1
ATOM 721 C C . GLY A 1 91 ? -0.604 2.505 14.854 1.00 67.62 91 GLY A C 1
ATOM 722 O O . GLY A 1 91 ? -1.376 2.233 15.765 1.00 67.62 91 GLY A O 1
ATOM 723 N N . GLU A 1 92 ? -0.269 3.762 14.548 1.00 54.00 92 GLU A N 1
ATOM 724 C CA . GLU A 1 92 ? -0.745 4.951 15.252 1.00 54.00 92 GLU A CA 1
ATOM 725 C C . GLU A 1 92 ? -1.400 5.903 14.248 1.00 54.00 92 GLU A C 1
ATOM 727 O O . GLU A 1 92 ? -0.721 6.468 13.392 1.00 54.00 92 GLU A O 1
ATOM 732 N N . ALA A 1 93 ? -2.707 6.134 14.390 1.00 48.06 93 ALA A N 1
ATOM 733 C CA . ALA A 1 93 ? -3.457 7.131 13.618 1.00 48.06 93 ALA A CA 1
ATOM 734 C C . ALA A 1 93 ? -3.119 8.594 14.004 1.00 48.06 93 ALA A C 1
ATOM 736 O O . ALA A 1 93 ? -3.725 9.533 13.500 1.00 48.06 93 ALA A O 1
ATOM 737 N N . HIS A 1 94 ? -2.169 8.814 14.924 1.00 46.16 94 HIS A N 1
ATOM 738 C CA . HIS A 1 94 ? -2.019 10.082 15.651 1.00 46.16 94 HIS A CA 1
ATOM 739 C C . HIS A 1 94 ? -0.714 10.846 15.393 1.00 46.16 94 HIS A C 1
ATOM 741 O O . HIS A 1 94 ? -0.424 11.816 16.097 1.00 46.16 94 HIS A O 1
ATOM 747 N N . LEU A 1 95 ? 0.078 10.482 14.381 1.00 42.88 95 LEU A N 1
ATOM 748 C CA . LEU A 1 95 ? 1.315 11.203 14.080 1.00 42.88 95 LEU A CA 1
ATOM 749 C C . LEU A 1 95 ? 1.232 11.977 12.769 1.00 42.88 95 LEU A C 1
ATOM 751 O O . LEU A 1 95 ? 0.986 11.418 11.705 1.00 42.88 95 LEU A O 1
ATOM 755 N N . LYS A 1 96 ? 1.491 13.286 12.910 1.00 42.69 96 LYS A N 1
ATOM 756 C CA . LYS A 1 96 ? 1.591 14.316 11.871 1.00 42.69 96 LYS A CA 1
ATOM 757 C C . LYS A 1 96 ? 2.041 13.706 10.552 1.00 42.69 96 LYS A C 1
ATOM 759 O O . LYS A 1 96 ? 3.178 13.238 10.463 1.00 42.69 96 LYS A O 1
ATOM 764 N N . PHE A 1 97 ? 1.192 13.808 9.533 1.00 37.38 97 PHE A N 1
ATOM 765 C CA . PHE A 1 97 ? 1.628 13.693 8.150 1.00 37.38 97 PHE A CA 1
ATOM 766 C C . PHE A 1 97 ? 2.769 14.703 7.964 1.00 37.38 97 PHE A C 1
ATOM 768 O O . PHE A 1 97 ? 2.558 15.918 7.882 1.00 37.38 97 PHE A O 1
ATOM 775 N N . THR A 1 98 ? 4.016 14.236 8.036 1.00 34.22 98 THR A N 1
ATOM 776 C CA . THR A 1 98 ? 5.168 15.044 7.657 1.00 34.22 98 THR A CA 1
ATOM 777 C C . THR A 1 98 ? 5.157 15.024 6.147 1.00 34.22 98 THR A C 1
ATOM 779 O O . THR A 1 98 ? 5.756 14.138 5.544 1.00 34.22 98 THR A O 1
ATOM 782 N N . GLY A 1 99 ? 4.389 15.945 5.564 1.00 32.50 99 GLY A N 1
ATOM 783 C CA . GLY A 1 99 ? 4.325 16.141 4.128 1.00 32.50 99 GLY A CA 1
ATOM 784 C C . GLY A 1 99 ? 5.732 16.165 3.545 1.00 32.50 99 GLY A C 1
ATOM 785 O O . GLY A 1 99 ? 6.494 17.100 3.763 1.00 32.50 99 GLY A O 1
ATOM 786 N N . ARG A 1 100 ? 6.075 15.090 2.851 1.00 35.69 100 ARG A N 1
ATOM 787 C CA . ARG A 1 100 ? 7.052 15.011 1.770 1.00 35.69 100 ARG A CA 1
ATOM 788 C C . ARG A 1 100 ? 6.432 13.956 0.856 1.00 35.69 100 ARG A C 1
ATOM 790 O O . ARG A 1 100 ? 6.198 12.848 1.315 1.00 35.69 100 ARG A O 1
ATOM 797 N N . THR A 1 101 ? 5.997 14.276 -0.358 1.00 31.06 101 THR A N 1
ATOM 798 C CA . THR A 1 101 ? 6.768 15.013 -1.363 1.00 31.06 101 THR A CA 1
ATOM 799 C C . THR A 1 101 ? 5.818 15.697 -2.363 1.00 31.06 101 THR A C 1
ATOM 801 O O . THR A 1 101 ? 5.532 15.148 -3.416 1.00 31.06 101 THR A O 1
ATOM 804 N N . ARG A 1 102 ? 5.352 16.926 -2.095 1.00 28.81 102 ARG A N 1
ATOM 805 C CA . ARG A 1 102 ? 5.415 17.910 -3.186 1.00 28.81 102 ARG A CA 1
ATOM 806 C C . ARG A 1 102 ? 6.846 18.396 -3.134 1.00 28.81 102 ARG A C 1
ATOM 808 O O . ARG A 1 102 ? 7.335 18.750 -2.063 1.00 28.81 102 ARG A O 1
ATOM 815 N N . VAL A 1 103 ? 7.542 18.300 -4.252 1.00 28.72 103 VAL A N 1
ATOM 816 C CA . VAL A 1 103 ? 8.806 18.993 -4.432 1.00 28.72 103 VAL A CA 1
ATOM 817 C C . VAL A 1 103 ? 8.491 20.477 -4.214 1.00 28.72 103 VAL A C 1
ATOM 819 O O . VAL A 1 103 ? 7.963 21.139 -5.100 1.00 28.72 103 VAL A O 1
ATOM 822 N N . GLU A 1 104 ? 8.720 20.992 -3.006 1.00 25.23 104 GLU A N 1
ATOM 823 C CA . GLU A 1 104 ? 8.928 22.422 -2.812 1.00 25.23 104 GLU A CA 1
ATOM 824 C C . GLU A 1 104 ? 10.283 22.704 -3.456 1.00 25.23 104 GLU A C 1
ATOM 826 O O . GLU A 1 104 ? 11.328 22.598 -2.819 1.00 25.23 104 GLU A O 1
ATOM 831 N N . LEU A 1 105 ? 10.254 22.951 -4.768 1.00 29.22 105 LEU A N 1
ATOM 832 C CA . LEU A 1 105 ? 11.302 23.693 -5.446 1.00 29.22 105 LEU A CA 1
ATOM 833 C C . LEU A 1 105 ? 11.323 25.060 -4.771 1.00 29.22 105 LEU A C 1
ATOM 835 O O . LEU A 1 105 ? 10.441 25.895 -4.966 1.00 29.22 105 LEU A O 1
ATOM 839 N N . ASP A 1 106 ? 12.305 25.243 -3.907 1.00 25.84 106 ASP A N 1
ATOM 840 C CA . ASP A 1 106 ? 12.685 26.530 -3.383 1.00 25.84 106 ASP A CA 1
ATOM 841 C C . ASP A 1 106 ? 13.113 27.420 -4.557 1.00 25.84 106 ASP A C 1
ATOM 843 O O . ASP A 1 106 ? 14.070 27.134 -5.275 1.00 25.84 106 ASP A O 1
ATOM 847 N N . SER A 1 107 ? 12.396 28.526 -4.761 1.00 36.16 107 SER A N 1
ATOM 848 C CA . SER A 1 107 ? 12.560 29.455 -5.890 1.00 36.16 107 SER A CA 1
ATOM 849 C C . SER A 1 107 ? 13.904 30.201 -5.944 1.00 36.16 107 SER A C 1
ATOM 851 O O . SER A 1 107 ? 14.002 31.222 -6.616 1.00 36.16 107 SER A O 1
ATOM 853 N N . ASN A 1 108 ? 14.949 29.751 -5.241 1.00 30.70 108 ASN A N 1
ATOM 854 C CA . ASN A 1 108 ? 16.114 30.587 -4.958 1.00 30.70 108 ASN A CA 1
ATOM 855 C C . ASN A 1 108 ? 17.494 29.916 -5.046 1.00 30.70 108 ASN A C 1
ATOM 857 O O . ASN A 1 108 ? 18.434 30.466 -4.479 1.00 30.70 108 ASN A O 1
ATOM 861 N N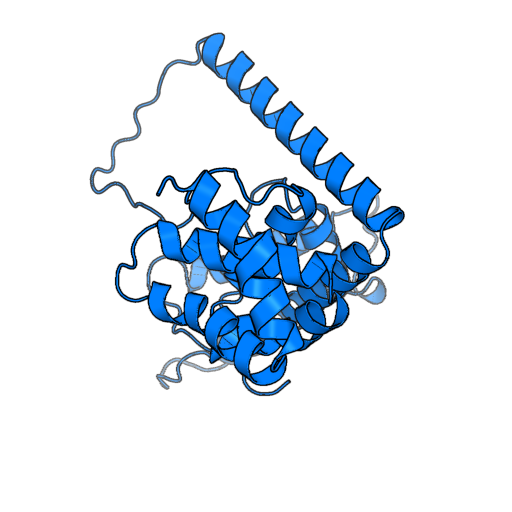 . GLY A 1 109 ? 17.646 28.806 -5.782 1.00 34.03 109 GLY A N 1
ATOM 862 C CA . GLY A 1 109 ? 18.884 28.433 -6.498 1.00 34.03 109 GLY A CA 1
ATOM 863 C C . GLY A 1 109 ? 20.237 28.849 -5.890 1.00 34.03 109 GLY A C 1
ATOM 864 O O . GLY A 1 109 ? 21.079 29.399 -6.595 1.00 34.03 109 GLY A O 1
ATOM 865 N N . MET A 1 110 ? 20.474 28.603 -4.597 1.00 25.06 110 MET A N 1
ATOM 866 C CA . MET A 1 110 ? 21.762 28.848 -3.938 1.00 25.06 110 MET A CA 1
ATOM 867 C C . MET A 1 110 ? 22.060 27.729 -2.942 1.00 25.06 110 MET A C 1
ATOM 869 O O . MET A 1 110 ? 21.510 27.667 -1.841 1.00 25.06 110 MET A O 1
ATOM 873 N N . VAL A 1 111 ? 23.001 26.863 -3.320 1.00 27.72 111 VAL A N 1
ATOM 874 C CA . VAL A 1 111 ? 23.589 25.849 -2.444 1.00 27.72 111 VAL A CA 1
ATOM 875 C C . VAL A 1 111 ? 24.364 26.556 -1.330 1.00 27.72 111 VAL A C 1
ATOM 877 O O . VAL A 1 111 ? 25.497 26.993 -1.518 1.00 27.72 111 VAL A O 1
ATOM 880 N N . LYS A 1 112 ? 23.777 26.655 -0.133 1.00 27.50 112 LYS A N 1
ATOM 881 C CA . LYS A 1 112 ? 24.553 26.944 1.080 1.00 27.50 112 LYS A CA 1
ATOM 882 C C . LYS A 1 112 ? 25.298 25.675 1.484 1.00 27.50 112 LYS A C 1
ATOM 884 O O . LYS A 1 112 ? 24.728 24.795 2.127 1.00 27.50 112 LYS A O 1
ATOM 889 N N . VAL A 1 113 ? 26.580 25.597 1.131 1.00 37.91 113 VAL A N 1
ATOM 890 C CA . VAL A 1 113 ? 27.520 24.629 1.710 1.00 37.91 113 VAL A CA 1
ATOM 891 C C . VAL A 1 113 ? 27.653 24.959 3.198 1.00 37.91 113 VAL A C 1
ATOM 893 O O . VAL A 1 113 ? 28.384 25.868 3.581 1.00 37.91 113 VAL A O 1
ATOM 896 N N . LYS A 1 114 ? 26.879 24.274 4.047 1.00 37.88 114 LYS A N 1
ATOM 897 C CA . LYS A 1 114 ? 27.059 24.331 5.499 1.00 37.88 114 LYS A CA 1
ATOM 898 C C . LYS A 1 114 ? 28.154 23.352 5.903 1.00 37.88 114 LYS A C 1
ATOM 900 O O . LYS A 1 114 ? 28.073 22.155 5.630 1.00 37.88 114 LYS A O 1
ATOM 905 N N . GLU A 1 115 ? 29.164 23.911 6.547 1.00 39.56 115 GLU A N 1
ATOM 906 C CA . GLU A 1 115 ? 30.277 23.254 7.219 1.00 39.56 115 GLU A CA 1
ATOM 907 C C . GLU A 1 115 ? 29.804 22.059 8.079 1.00 39.56 115 GLU A C 1
ATOM 909 O O . GLU A 1 115 ? 28.774 22.115 8.760 1.00 39.56 115 GLU A O 1
ATOM 914 N N . LYS A 1 116 ? 30.507 20.921 7.980 1.00 43.81 116 LYS A N 1
ATOM 915 C CA . LYS A 1 116 ? 30.133 19.642 8.613 1.00 43.81 116 LYS A CA 1
ATOM 916 C C . LYS A 1 116 ? 30.493 19.632 10.105 1.00 43.81 116 LYS A C 1
ATOM 918 O O . LYS A 1 116 ? 31.471 19.007 10.510 1.00 43.81 116 LYS A O 1
ATOM 923 N N . ASP A 1 117 ? 29.642 20.231 10.929 1.00 51.25 117 ASP A N 1
ATOM 924 C CA . ASP A 1 117 ? 29.732 20.115 12.389 1.00 51.25 117 ASP A CA 1
ATOM 925 C C . ASP A 1 117 ? 29.403 18.693 12.885 1.00 51.25 117 ASP A C 1
ATOM 927 O O . ASP A 1 117 ? 28.587 17.973 12.300 1.00 51.25 117 ASP A O 1
ATOM 931 N N . ALA A 1 118 ? 29.956 18.288 14.035 1.00 53.81 118 ALA A N 1
ATOM 932 C CA . ALA A 1 118 ? 29.643 17.016 14.707 1.00 53.81 118 ALA A CA 1
ATOM 933 C C . ALA A 1 118 ? 28.131 16.819 14.981 1.00 53.81 118 ALA A C 1
ATOM 935 O O . ALA A 1 118 ? 27.636 15.689 14.990 1.00 53.81 118 ALA A O 1
ATOM 936 N N . LYS A 1 119 ? 27.378 17.923 15.107 1.00 53.78 119 LYS A N 1
ATOM 937 C CA . LYS A 1 119 ? 25.909 17.949 15.214 1.00 53.78 119 LYS A CA 1
ATOM 938 C C . LYS A 1 119 ? 25.214 17.392 13.960 1.00 53.78 119 LYS A C 1
ATOM 940 O O . LYS A 1 119 ? 24.169 16.756 14.073 1.00 53.78 119 LYS A O 1
ATOM 945 N N . SER A 1 120 ? 25.823 17.563 12.785 1.00 67.69 120 SER A N 1
ATOM 946 C CA . SER A 1 120 ? 25.357 17.000 11.511 1.00 67.69 120 SER A CA 1
ATOM 947 C C . SER A 1 120 ? 25.580 15.485 11.449 1.00 67.69 120 SER A C 1
ATOM 949 O O . SER A 1 120 ? 24.655 14.737 11.141 1.00 67.69 120 SER A O 1
ATOM 951 N N . LYS A 1 121 ? 26.760 15.002 11.870 1.00 70.88 121 LYS A N 1
ATOM 952 C CA . LYS A 1 121 ? 27.072 13.559 11.905 1.00 70.88 121 LYS A CA 1
ATOM 953 C C . LYS A 1 121 ? 26.190 12.785 12.891 1.00 70.88 121 LYS A C 1
ATOM 955 O O . LYS A 1 121 ? 25.719 11.698 12.567 1.00 70.88 121 LYS A O 1
ATOM 960 N N . ALA A 1 122 ? 25.935 13.343 14.077 1.00 72.31 122 ALA A N 1
ATOM 961 C CA . ALA A 1 122 ? 25.034 12.734 15.057 1.00 72.31 122 ALA A CA 1
ATOM 962 C C . ALA A 1 122 ? 23.582 12.667 14.544 1.00 72.31 122 ALA A C 1
ATOM 964 O O . ALA A 1 122 ? 22.911 11.649 14.719 1.00 72.31 122 ALA A O 1
ATOM 965 N N . SER A 1 123 ? 23.122 13.722 13.861 1.00 77.19 123 SER A N 1
ATOM 966 C CA . SER A 1 123 ? 21.804 13.765 13.215 1.00 77.19 123 SER A CA 1
ATOM 967 C C . SER A 1 123 ? 21.676 12.718 12.100 1.00 77.19 123 SER A C 1
ATOM 969 O O . SER A 1 123 ? 20.698 11.972 12.050 1.00 77.19 123 SER A O 1
ATOM 971 N N . GLU A 1 124 ? 22.700 12.587 11.252 1.00 77.44 124 GLU A N 1
ATOM 972 C CA . GLU A 1 124 ? 22.738 11.591 10.177 1.00 77.44 124 GLU A CA 1
ATOM 973 C C . GLU A 1 124 ? 22.737 10.157 10.725 1.00 77.44 124 GLU A C 1
ATOM 975 O O . GLU A 1 124 ? 21.971 9.310 10.263 1.00 77.44 124 GLU A O 1
ATOM 980 N N . LEU A 1 125 ? 23.541 9.881 11.756 1.00 79.06 125 LEU A N 1
ATOM 981 C CA . LEU A 1 125 ? 23.556 8.576 12.417 1.00 79.06 125 LEU A CA 1
ATOM 982 C C . LEU A 1 125 ? 22.190 8.238 13.030 1.00 79.06 125 LEU A C 1
ATOM 984 O O . LEU A 1 125 ? 21.733 7.098 12.930 1.00 79.06 125 LEU A O 1
ATOM 988 N N . MET A 1 126 ? 21.521 9.217 13.646 1.00 79.12 126 MET A N 1
ATOM 989 C CA . MET A 1 126 ? 20.178 9.034 14.199 1.00 79.12 126 MET A CA 1
ATOM 990 C C . MET A 1 126 ? 19.158 8.711 13.101 1.00 79.12 126 MET A C 1
ATOM 992 O O . MET A 1 126 ? 18.333 7.817 13.287 1.00 79.12 126 MET A O 1
ATOM 996 N N . LEU A 1 127 ? 19.231 9.389 11.952 1.00 75.56 127 LEU A N 1
ATOM 997 C CA . LEU A 1 127 ? 18.376 9.106 10.799 1.00 75.56 127 LEU A CA 1
ATOM 998 C C . LEU A 1 127 ? 18.612 7.689 10.261 1.00 75.56 127 LEU A C 1
ATOM 1000 O O . LEU A 1 127 ? 17.653 6.942 10.088 1.00 75.56 127 LEU A O 1
ATOM 1004 N N . ARG A 1 128 ? 19.877 7.281 10.087 1.00 76.19 128 ARG A N 1
ATOM 1005 C CA . ARG A 1 128 ? 20.241 5.919 9.656 1.00 76.19 128 ARG A CA 1
ATOM 1006 C C . ARG A 1 128 ? 19.705 4.854 10.614 1.00 76.19 128 ARG A C 1
ATOM 1008 O O . ARG A 1 128 ? 19.149 3.855 10.172 1.00 76.19 128 ARG A O 1
ATOM 1015 N N . ARG A 1 129 ? 19.819 5.076 11.928 1.00 79.62 129 ARG A N 1
ATOM 1016 C CA . ARG A 1 129 ? 19.269 4.160 12.942 1.00 79.62 129 ARG A CA 1
ATOM 1017 C C . ARG A 1 129 ? 17.746 4.065 12.876 1.00 79.62 129 ARG A C 1
ATOM 1019 O O . ARG A 1 129 ? 17.224 2.960 12.964 1.00 79.62 129 ARG A O 1
ATOM 1026 N N . LYS A 1 130 ? 17.041 5.192 12.704 1.00 78.31 130 LYS A N 1
ATOM 1027 C CA . LYS A 1 130 ? 15.576 5.203 12.544 1.00 78.31 130 LYS A CA 1
ATOM 1028 C C . LYS A 1 130 ? 15.144 4.418 11.311 1.00 78.31 130 LYS A C 1
ATOM 1030 O O . LYS A 1 130 ? 14.263 3.582 11.424 1.00 78.31 130 LYS A O 1
ATOM 1035 N N . VAL A 1 131 ? 15.812 4.639 10.184 1.00 74.94 131 VAL A N 1
ATOM 1036 C CA . VAL A 1 131 ? 15.579 3.906 8.934 1.00 74.94 131 VAL A CA 1
ATOM 1037 C C . VAL A 1 131 ? 15.743 2.397 9.129 1.00 74.94 131 VAL A C 1
ATOM 1039 O O . VAL A 1 131 ? 14.840 1.634 8.803 1.00 74.94 131 VAL A O 1
ATOM 1042 N N . ILE A 1 132 ? 16.869 1.959 9.705 1.00 78.44 132 ILE A N 1
ATOM 1043 C CA . ILE A 1 132 ? 17.132 0.530 9.948 1.00 78.44 132 ILE A CA 1
ATOM 1044 C C . ILE A 1 132 ? 16.069 -0.056 10.882 1.00 78.44 132 ILE A C 1
ATOM 1046 O O . ILE A 1 132 ? 15.580 -1.162 10.663 1.00 78.44 132 ILE A O 1
ATOM 1050 N N . HIS A 1 133 ? 15.680 0.692 11.914 1.00 81.06 133 HIS A N 1
ATOM 1051 C CA . HIS A 1 133 ? 14.628 0.276 12.831 1.00 81.06 133 HIS A CA 1
ATOM 1052 C C . HIS A 1 133 ? 13.271 0.120 12.127 1.00 81.06 133 HIS A C 1
ATOM 1054 O O . HIS A 1 133 ? 12.616 -0.903 12.317 1.00 81.06 133 HIS A O 1
ATOM 1060 N N . THR A 1 134 ? 12.866 1.081 11.288 1.00 79.12 134 THR A N 1
ATOM 1061 C CA . THR A 1 134 ? 11.630 0.997 10.494 1.00 79.12 134 THR A CA 1
ATOM 1062 C C . THR A 1 134 ? 11.663 -0.196 9.542 1.00 79.12 134 THR A C 1
ATOM 106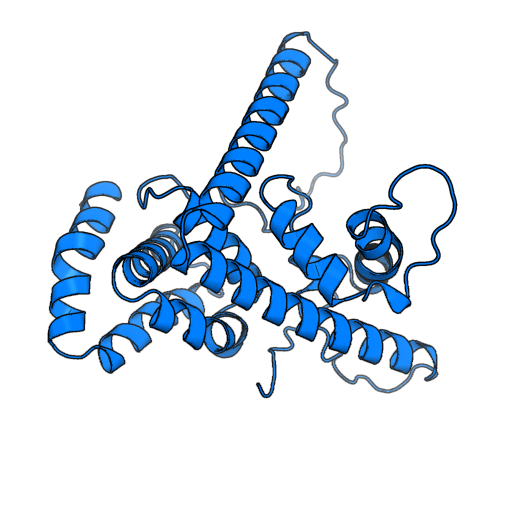4 O O . THR A 1 134 ? 10.700 -0.957 9.501 1.00 79.12 134 THR A O 1
ATOM 1067 N N . ALA A 1 135 ? 12.775 -0.408 8.831 1.00 79.69 135 ALA A N 1
ATOM 1068 C CA . ALA A 1 135 ? 12.938 -1.530 7.909 1.00 79.69 135 ALA A CA 1
ATOM 1069 C C . ALA A 1 135 ? 12.835 -2.885 8.631 1.00 79.69 135 ALA A C 1
ATOM 1071 O O . ALA A 1 135 ? 12.099 -3.768 8.195 1.00 79.69 135 ALA A O 1
ATOM 1072 N N . ASN A 1 136 ? 13.488 -3.027 9.788 1.00 84.12 136 ASN A N 1
ATOM 1073 C CA . ASN A 1 136 ? 13.383 -4.236 10.606 1.00 84.12 136 ASN A CA 1
ATOM 1074 C C . ASN A 1 136 ? 11.960 -4.445 11.142 1.00 84.12 136 ASN A C 1
ATOM 1076 O O . ASN A 1 136 ? 11.476 -5.575 11.165 1.00 84.12 136 ASN A O 1
ATOM 1080 N N . LYS A 1 137 ? 11.268 -3.370 11.546 1.00 85.81 137 LYS A N 1
ATOM 1081 C CA . LYS A 1 137 ? 9.859 -3.436 11.961 1.00 85.81 137 LYS A CA 1
ATOM 1082 C C . LYS A 1 137 ? 8.971 -3.908 10.805 1.00 85.81 137 LYS A C 1
ATOM 1084 O O . LYS A 1 137 ? 8.111 -4.756 11.026 1.00 85.81 137 LYS A O 1
ATOM 1089 N N . ALA A 1 138 ? 9.195 -3.393 9.593 1.00 85.06 138 ALA A N 1
ATOM 1090 C CA . ALA A 1 138 ? 8.476 -3.797 8.385 1.00 85.06 138 ALA A CA 1
ATOM 1091 C C . ALA A 1 138 ? 8.667 -5.287 8.089 1.00 85.06 138 ALA A C 1
ATOM 1093 O O . ALA A 1 138 ? 7.680 -6.004 7.947 1.00 85.06 138 ALA A O 1
ATOM 1094 N N . ALA A 1 139 ? 9.917 -5.759 8.085 1.00 87.44 139 ALA A N 1
ATOM 1095 C CA . ALA A 1 139 ? 10.247 -7.162 7.844 1.00 87.44 139 ALA A CA 1
ATOM 1096 C C . ALA A 1 139 ? 9.601 -8.091 8.884 1.00 87.44 139 ALA A C 1
ATOM 1098 O O . ALA A 1 139 ? 8.910 -9.044 8.532 1.00 87.44 139 ALA A O 1
ATOM 1099 N N . GLN A 1 140 ? 9.721 -7.760 10.173 1.00 90.06 140 GLN A N 1
ATOM 1100 C CA . GLN A 1 140 ? 9.090 -8.541 11.241 1.00 90.06 140 GLN A CA 1
ATOM 1101 C C . GLN A 1 140 ? 7.563 -8.569 11.120 1.00 90.06 140 GLN A C 1
ATOM 1103 O O . GLN A 1 140 ? 6.946 -9.603 11.383 1.00 90.06 140 GLN A O 1
ATOM 1108 N N . ARG A 1 141 ? 6.934 -7.444 10.747 1.00 89.94 141 ARG A N 1
ATOM 1109 C CA . ARG A 1 141 ? 5.481 -7.392 10.556 1.00 89.94 141 ARG A CA 1
ATOM 1110 C C . ARG A 1 141 ? 5.062 -8.233 9.355 1.00 89.94 141 ARG A C 1
ATOM 1112 O O . ARG A 1 141 ? 4.117 -8.995 9.478 1.00 89.94 141 ARG A O 1
ATOM 1119 N N . TYR A 1 142 ? 5.792 -8.161 8.248 1.00 91.75 142 TYR A N 1
ATOM 1120 C CA . TYR A 1 142 ? 5.546 -8.963 7.048 1.00 91.75 142 TYR A CA 1
ATOM 1121 C C . TYR A 1 142 ? 5.638 -10.474 7.304 1.00 91.75 142 TYR A C 1
ATOM 1123 O O . TYR A 1 142 ? 4.845 -11.257 6.781 1.00 91.75 142 TYR A O 1
ATOM 1131 N N . GLU A 1 143 ? 6.567 -10.912 8.150 1.00 91.75 143 GLU A N 1
ATOM 1132 C CA . GLU A 1 143 ? 6.673 -12.326 8.520 1.00 91.75 143 GLU A CA 1
ATOM 1133 C C . GLU A 1 143 ? 5.513 -12.781 9.420 1.00 91.75 143 GLU A C 1
ATOM 1135 O O . GLU A 1 143 ? 4.938 -13.852 9.204 1.00 91.75 143 GLU A O 1
ATOM 1140 N N . ARG A 1 144 ? 5.156 -11.967 10.420 1.00 93.88 144 ARG A N 1
ATOM 1141 C CA . ARG A 1 144 ? 4.255 -12.362 11.517 1.00 93.88 144 ARG A CA 1
ATOM 1142 C C . ARG A 1 144 ? 2.776 -12.077 11.273 1.00 93.88 144 ARG A C 1
ATOM 1144 O O . ARG A 1 144 ? 1.940 -12.768 11.844 1.00 93.88 144 ARG A O 1
ATOM 1151 N N . ASP A 1 145 ? 2.453 -11.055 10.491 1.00 94.50 145 ASP A N 1
ATOM 1152 C CA . ASP A 1 145 ? 1.087 -10.591 10.247 1.00 94.50 145 ASP A CA 1
ATOM 1153 C C . ASP A 1 145 ? 0.678 -10.913 8.805 1.00 94.50 145 ASP A C 1
ATOM 1155 O O . ASP A 1 145 ? 1.186 -10.330 7.844 1.00 94.50 145 ASP A O 1
ATOM 1159 N N . SER A 1 146 ? -0.243 -11.869 8.660 1.00 95.94 146 SER A N 1
ATOM 1160 C CA . SER A 1 146 ? -0.748 -12.308 7.359 1.00 95.94 146 SER A CA 1
ATOM 1161 C C . SER A 1 146 ? -1.527 -11.227 6.621 1.00 95.94 146 SER A C 1
ATOM 1163 O O . SER A 1 146 ? -1.459 -11.181 5.395 1.00 95.94 146 SER A O 1
ATOM 1165 N N . ASP A 1 147 ? -2.243 -10.364 7.341 1.00 95.50 147 ASP A N 1
ATOM 1166 C CA . ASP A 1 147 ? -3.054 -9.307 6.740 1.00 95.50 147 ASP A CA 1
ATOM 1167 C C . ASP A 1 147 ? -2.159 -8.175 6.238 1.00 95.50 147 ASP A C 1
ATOM 1169 O O . ASP A 1 147 ? -2.351 -7.670 5.129 1.00 95.50 147 ASP A O 1
ATOM 1173 N N . TYR A 1 148 ? -1.131 -7.808 7.011 1.00 94.00 148 TYR A N 1
ATOM 1174 C CA . TYR A 1 148 ? -0.115 -6.855 6.560 1.00 94.00 148 TYR A CA 1
ATOM 1175 C C . TYR A 1 148 ? 0.664 -7.387 5.357 1.00 94.00 148 TYR A C 1
ATOM 1177 O O . TYR A 1 148 ? 0.868 -6.653 4.389 1.00 94.00 148 TYR A O 1
ATOM 1185 N N . ARG A 1 149 ? 1.070 -8.664 5.389 1.00 94.94 149 ARG A N 1
ATOM 1186 C CA . ARG A 1 149 ? 1.735 -9.315 4.254 1.00 94.94 149 ARG A CA 1
ATOM 1187 C C . ARG A 1 149 ? 0.867 -9.281 3.001 1.00 94.94 149 ARG A C 1
ATOM 1189 O O . ARG A 1 149 ? 1.341 -8.842 1.962 1.00 94.94 149 ARG A O 1
ATOM 1196 N N . PHE A 1 150 ? -0.405 -9.659 3.117 1.00 96.00 150 PHE A N 1
ATOM 1197 C CA . PHE A 1 150 ? -1.345 -9.623 1.998 1.00 96.00 150 PHE A CA 1
ATOM 1198 C C . PHE A 1 150 ? -1.493 -8.212 1.415 1.00 96.00 150 PHE A C 1
ATOM 1200 O O . PHE A 1 150 ? -1.378 -8.031 0.206 1.00 96.00 150 PHE A O 1
ATOM 1207 N N . LEU A 1 151 ? -1.665 -7.195 2.267 1.00 95.31 151 LEU A N 1
ATOM 1208 C CA . LEU A 1 151 ? -1.733 -5.799 1.830 1.00 95.31 151 LEU A CA 1
ATOM 1209 C C . LEU A 1 151 ? -0.451 -5.370 1.096 1.00 95.31 151 LEU A C 1
ATOM 1211 O O . LEU A 1 151 ? -0.519 -4.751 0.036 1.00 95.31 151 LEU A O 1
ATOM 1215 N N . HIS A 1 152 ? 0.715 -5.705 1.649 1.00 93.88 152 HIS A N 1
ATOM 1216 C CA . HIS A 1 152 ? 2.015 -5.408 1.050 1.00 93.88 152 HIS A CA 1
ATOM 1217 C C . HIS A 1 152 ? 2.192 -6.086 -0.318 1.00 93.88 152 HIS A C 1
ATOM 1219 O O . HIS A 1 152 ? 2.701 -5.475 -1.264 1.00 93.88 152 HIS A O 1
ATOM 1225 N N . ASP A 1 153 ? 1.745 -7.333 -0.446 1.00 94.94 153 ASP A N 1
ATOM 1226 C CA . ASP A 1 153 ? 1.795 -8.079 -1.699 1.00 94.94 153 ASP A CA 1
ATOM 1227 C C . ASP A 1 153 ? 0.906 -7.438 -2.764 1.00 94.94 153 ASP A C 1
ATOM 1229 O O . ASP A 1 153 ? 1.409 -7.150 -3.849 1.00 94.94 153 ASP A O 1
ATOM 1233 N N . CYS A 1 154 ? -0.335 -7.073 -2.425 1.00 94.81 154 CYS A N 1
ATOM 1234 C CA . CYS A 1 154 ? -1.226 -6.363 -3.345 1.00 94.81 154 CYS A CA 1
ATOM 1235 C C . CYS A 1 154 ? -0.642 -5.021 -3.811 1.00 94.81 154 CYS A C 1
ATOM 1237 O O . CYS A 1 154 ? -0.673 -4.716 -5.000 1.00 94.81 154 CYS A O 1
ATOM 1239 N N . VAL A 1 155 ? -0.067 -4.220 -2.903 1.00 92.00 155 VAL A N 1
ATOM 1240 C CA . VAL A 1 155 ? 0.569 -2.946 -3.286 1.00 92.00 155 VAL A CA 1
ATOM 1241 C C . VAL A 1 155 ? 1.754 -3.188 -4.221 1.00 92.00 155 VAL A C 1
ATOM 1243 O O . VAL A 1 155 ? 1.878 -2.522 -5.246 1.00 92.00 155 VAL A O 1
ATOM 1246 N N . SER A 1 156 ? 2.619 -4.155 -3.907 1.00 92.50 156 SER A N 1
ATOM 1247 C CA . SER A 1 156 ? 3.758 -4.472 -4.776 1.00 92.50 156 SER A CA 1
ATOM 1248 C C . SER A 1 156 ? 3.345 -5.049 -6.134 1.00 92.50 156 SER A C 1
ATOM 1250 O O . SER A 1 156 ? 4.044 -4.799 -7.113 1.00 92.50 156 SER A O 1
ATOM 1252 N N . ASP A 1 157 ? 2.228 -5.778 -6.219 1.00 92.88 157 ASP A N 1
ATOM 1253 C CA . ASP A 1 157 ? 1.666 -6.251 -7.491 1.00 92.88 157 ASP A CA 1
ATOM 1254 C C . ASP A 1 157 ? 1.197 -5.094 -8.369 1.00 92.88 157 ASP A C 1
ATOM 1256 O O . ASP A 1 157 ? 1.588 -5.035 -9.533 1.00 92.88 157 ASP A O 1
ATOM 1260 N N . ILE A 1 158 ? 0.441 -4.146 -7.804 1.00 90.75 158 ILE A N 1
ATOM 1261 C CA . ILE A 1 158 ? -0.037 -2.962 -8.534 1.00 90.75 158 ILE A CA 1
ATOM 1262 C C . ILE A 1 158 ? 1.152 -2.185 -9.109 1.00 90.75 158 ILE A C 1
ATOM 1264 O O . ILE A 1 158 ? 1.199 -1.927 -10.308 1.00 90.75 158 ILE A O 1
ATOM 1268 N N . PHE A 1 159 ? 2.168 -1.886 -8.291 1.00 89.31 159 PHE A N 1
ATOM 1269 C CA . PHE A 1 159 ? 3.367 -1.194 -8.777 1.00 89.31 159 PHE A CA 1
ATOM 1270 C C . PHE A 1 159 ? 4.115 -1.980 -9.855 1.00 89.31 159 PHE A C 1
ATOM 1272 O O . PHE A 1 159 ? 4.579 -1.389 -10.826 1.00 89.31 159 PHE A O 1
ATOM 1279 N N . ALA A 1 160 ? 4.265 -3.297 -9.698 1.00 90.69 160 ALA A N 1
ATOM 1280 C CA . ALA A 1 160 ? 4.973 -4.109 -10.679 1.00 90.69 160 ALA A CA 1
ATOM 1281 C C . ALA A 1 160 ? 4.233 -4.167 -12.022 1.00 90.69 160 ALA A C 1
ATOM 1283 O O . ALA A 1 160 ? 4.881 -4.141 -13.064 1.00 90.69 160 ALA A O 1
ATOM 1284 N N . GLN A 1 161 ? 2.900 -4.237 -12.006 1.00 89.75 161 GLN A N 1
ATOM 1285 C CA . GLN A 1 161 ? 2.078 -4.201 -13.216 1.00 89.75 161 GLN A CA 1
ATOM 1286 C C . GLN A 1 161 ? 2.174 -2.840 -13.908 1.00 89.75 161 GLN A C 1
ATOM 1288 O O . GLN A 1 161 ? 2.483 -2.795 -15.096 1.00 89.75 161 GLN A O 1
ATOM 1293 N N . CYS A 1 162 ? 2.018 -1.746 -13.153 1.00 86.12 162 CYS A N 1
ATOM 1294 C CA . CYS A 1 162 ? 2.180 -0.392 -13.679 1.00 86.12 162 CYS A CA 1
ATOM 1295 C C . CYS A 1 162 ? 3.564 -0.191 -14.307 1.00 86.12 162 CYS A C 1
ATOM 1297 O O . CYS A 1 162 ? 3.655 0.224 -15.452 1.00 86.12 162 CYS A O 1
ATOM 1299 N N . LEU A 1 163 ? 4.644 -0.578 -13.617 1.00 87.38 163 LEU A N 1
ATOM 1300 C CA . LEU A 1 163 ? 6.000 -0.434 -14.154 1.00 87.38 163 LEU A CA 1
ATOM 1301 C C . LEU A 1 163 ? 6.243 -1.268 -15.414 1.00 87.38 163 LEU A C 1
ATOM 1303 O O . LEU A 1 163 ? 6.955 -0.809 -16.297 1.00 87.38 163 LEU A O 1
ATOM 1307 N N . LYS A 1 164 ? 5.689 -2.482 -15.514 1.00 88.31 164 LYS A N 1
ATOM 1308 C CA . LYS A 1 164 ? 5.816 -3.299 -16.734 1.00 88.31 164 LYS A CA 1
ATOM 1309 C C . LYS A 1 164 ? 5.158 -2.611 -17.927 1.00 88.31 164 LYS A C 1
ATOM 1311 O O . LYS A 1 164 ? 5.811 -2.456 -18.952 1.00 88.31 164 LYS A O 1
ATOM 1316 N N . SER A 1 165 ? 3.926 -2.135 -17.746 1.00 85.06 165 SER A N 1
ATOM 1317 C CA . SER A 1 165 ? 3.207 -1.373 -18.771 1.00 85.06 165 SER A CA 1
ATOM 1318 C C . SER A 1 165 ? 3.947 -0.085 -19.136 1.00 85.06 165 SER A C 1
ATOM 1320 O O . SER A 1 165 ? 4.109 0.224 -20.312 1.00 85.06 165 SER A O 1
ATOM 1322 N N . ASP A 1 166 ? 4.447 0.648 -18.137 1.00 83.75 166 ASP A N 1
ATOM 1323 C CA . ASP A 1 166 ? 5.202 1.882 -18.346 1.00 83.75 166 ASP A CA 1
ATOM 1324 C C . ASP A 1 166 ? 6.456 1.616 -19.190 1.00 83.75 166 ASP A C 1
ATOM 1326 O O . ASP A 1 166 ? 6.742 2.364 -20.124 1.00 83.75 166 ASP A O 1
ATOM 1330 N N . ILE A 1 167 ? 7.211 0.553 -18.876 1.00 84.50 167 ILE A N 1
ATOM 1331 C CA . ILE A 1 167 ? 8.420 0.149 -19.611 1.00 84.50 167 ILE A CA 1
ATOM 1332 C C . ILE A 1 167 ? 8.080 -0.180 -21.068 1.00 84.50 167 ILE A C 1
ATOM 1334 O O . ILE A 1 167 ? 8.762 0.309 -21.967 1.00 84.50 167 ILE A O 1
ATOM 1338 N N . GLU A 1 168 ? 7.036 -0.975 -21.312 1.00 84.00 168 GLU A N 1
ATOM 1339 C CA . GLU A 1 168 ? 6.576 -1.329 -22.663 1.00 84.00 168 GLU A CA 1
ATOM 1340 C C . GLU A 1 168 ? 6.204 -0.077 -23.471 1.00 84.00 168 GLU A C 1
ATOM 1342 O O . GLU A 1 168 ? 6.730 0.132 -24.569 1.00 84.00 168 GLU A O 1
ATOM 1347 N N . ASN A 1 169 ? 5.402 0.816 -22.884 1.00 79.69 169 ASN A N 1
ATOM 1348 C CA . ASN A 1 169 ? 5.022 2.091 -23.493 1.00 79.69 169 ASN A CA 1
ATOM 1349 C C . ASN A 1 169 ? 6.255 2.959 -23.794 1.00 79.69 169 ASN A C 1
ATOM 1351 O O . ASN A 1 169 ? 6.396 3.508 -24.886 1.00 79.69 169 ASN A O 1
ATOM 1355 N N . PHE A 1 170 ? 7.207 3.035 -22.861 1.00 75.81 170 PHE A N 1
ATOM 1356 C CA . PHE A 1 170 ? 8.440 3.800 -23.037 1.00 75.81 170 PHE A CA 1
ATOM 1357 C C . PHE A 1 170 ? 9.318 3.287 -24.188 1.00 75.81 170 PHE A C 1
ATOM 1359 O O . PHE A 1 170 ? 9.977 4.083 -24.861 1.00 75.81 170 PHE A O 1
ATOM 1366 N N . HIS A 1 171 ? 9.344 1.974 -24.428 1.00 75.88 171 HIS A N 1
ATOM 1367 C CA . HIS A 1 171 ? 10.079 1.390 -25.550 1.00 75.88 171 HIS A CA 1
ATOM 1368 C C . HIS A 1 171 ? 9.416 1.699 -26.893 1.00 75.88 171 HIS A C 1
ATOM 1370 O O . HIS A 1 171 ? 10.107 2.161 -27.799 1.00 75.88 171 HIS A O 1
ATOM 1376 N N . HIS A 1 172 ? 8.093 1.547 -26.996 1.00 70.44 172 HIS A N 1
ATOM 1377 C CA . HIS A 1 172 ? 7.356 1.834 -28.230 1.00 70.44 172 HIS A CA 1
ATOM 1378 C C . HIS A 1 172 ? 7.531 3.276 -28.723 1.00 70.44 172 HIS A C 1
ATOM 1380 O O . HIS A 1 172 ? 7.602 3.514 -29.926 1.00 70.44 172 HIS A O 1
ATOM 1386 N N . HIS A 1 173 ? 7.682 4.243 -27.819 1.00 63.91 173 HIS A N 1
ATOM 1387 C CA . HIS A 1 173 ? 7.883 5.640 -28.209 1.00 63.91 173 HIS A CA 1
ATOM 1388 C C . HIS A 1 173 ? 9.301 5.992 -28.659 1.00 63.91 173 HIS A C 1
ATOM 1390 O O . HIS A 1 173 ? 9.475 6.999 -29.336 1.00 63.91 173 HIS A O 1
ATOM 1396 N N . LYS A 1 174 ? 10.319 5.188 -28.331 1.00 61.56 174 LYS A N 1
ATOM 1397 C CA . LYS A 1 174 ? 11.667 5.396 -28.888 1.00 61.56 174 LYS A CA 1
ATOM 1398 C C . LYS A 1 174 ? 11.775 4.969 -30.348 1.00 61.56 174 LYS A C 1
ATOM 1400 O O . LYS A 1 174 ? 12.670 5.448 -31.038 1.00 61.56 174 LYS A O 1
ATOM 1405 N N . ASP A 1 175 ? 10.879 4.091 -30.788 1.00 57.94 175 ASP A N 1
ATOM 1406 C CA . ASP A 1 175 ? 10.883 3.526 -32.136 1.00 57.94 175 ASP A CA 1
ATOM 1407 C C . ASP A 1 175 ? 10.045 4.352 -33.134 1.00 57.94 175 ASP A C 1
ATOM 1409 O O . ASP A 1 175 ? 10.170 4.160 -34.344 1.00 57.94 175 ASP A O 1
ATOM 1413 N N . HIS A 1 176 ? 9.230 5.300 -32.654 1.00 55.16 176 HIS A N 1
ATOM 1414 C CA . HIS A 1 176 ? 8.418 6.183 -33.493 1.00 55.16 176 HIS A CA 1
ATOM 1415 C C . HIS A 1 176 ? 8.980 7.611 -33.524 1.00 55.16 176 HIS A C 1
ATOM 1417 O O . HIS A 1 176 ? 9.040 8.298 -32.506 1.00 55.16 176 HIS A O 1
ATOM 1423 N N . ASP A 1 177 ? 9.374 8.057 -34.722 1.00 51.16 177 ASP A N 1
ATOM 1424 C CA . ASP A 1 177 ? 9.794 9.432 -34.996 1.00 51.16 177 ASP A CA 1
ATOM 1425 C C . ASP A 1 177 ? 8.671 10.417 -34.627 1.00 51.16 177 ASP A C 1
ATOM 1427 O O . ASP A 1 177 ? 7.502 10.219 -34.966 1.00 51.16 177 ASP A O 1
ATOM 1431 N N . HIS A 1 178 ? 9.047 11.466 -33.899 1.00 54.28 178 HIS A N 1
ATOM 1432 C CA . HIS A 1 178 ? 8.176 12.483 -33.318 1.00 54.28 178 HIS A CA 1
ATOM 1433 C C . HIS A 1 178 ? 7.098 13.004 -34.282 1.00 54.28 178 HIS A C 1
ATOM 1435 O O . HIS A 1 178 ? 7.426 13.774 -35.185 1.00 54.28 178 HIS A O 1
ATOM 1441 N N . HIS A 1 179 ? 5.814 12.705 -34.029 1.00 49.66 179 HIS A N 1
ATOM 1442 C CA . HIS A 1 179 ? 4.759 13.672 -34.363 1.00 49.66 179 HIS A CA 1
ATOM 1443 C C . HIS A 1 179 ? 3.389 13.523 -33.689 1.00 49.66 179 HIS A C 1
ATOM 1445 O O . HIS A 1 179 ? 2.626 14.491 -33.738 1.00 49.66 179 HIS A O 1
ATOM 1451 N N . ASP A 1 180 ? 3.080 12.411 -33.022 1.00 46.22 180 ASP A N 1
ATOM 1452 C CA . ASP A 1 180 ? 1.764 12.258 -32.397 1.00 46.22 180 ASP A CA 1
ATOM 1453 C C . ASP A 1 180 ? 1.814 12.599 -30.903 1.00 46.22 180 ASP A C 1
ATOM 1455 O O . ASP A 1 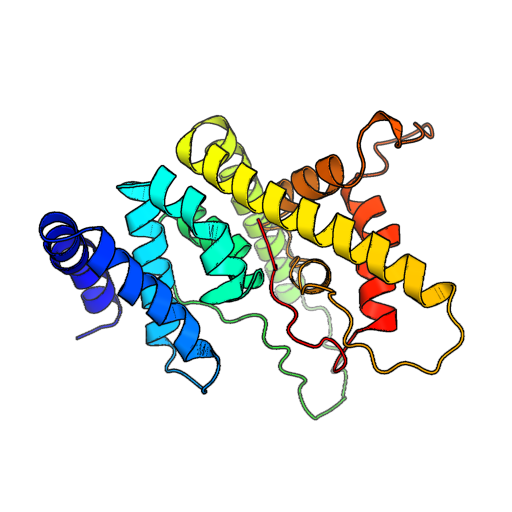180 ? 2.451 11.918 -30.099 1.00 46.22 180 ASP A O 1
ATOM 1459 N N . ASP A 1 181 ? 1.122 13.686 -30.555 1.00 47.22 181 ASP A N 1
ATOM 1460 C CA . ASP A 1 181 ? 0.765 14.148 -29.208 1.00 47.22 181 ASP A CA 1
ATOM 1461 C C . ASP A 1 181 ? -0.204 13.153 -28.541 1.00 47.22 181 ASP A C 1
ATOM 1463 O O . ASP A 1 181 ? -1.341 13.471 -28.199 1.00 47.22 181 ASP A O 1
ATOM 1467 N N . TYR A 1 182 ? 0.200 11.887 -28.439 1.00 46.03 182 TYR A N 1
ATOM 1468 C CA . TYR A 1 182 ? -0.527 10.898 -27.662 1.00 46.03 182 TYR A CA 1
ATOM 1469 C C . TYR A 1 182 ? -0.009 10.994 -26.230 1.00 46.03 182 TYR A C 1
ATOM 1471 O O . TYR A 1 182 ? 1.145 10.658 -25.954 1.00 46.03 182 TYR A O 1
ATOM 1479 N N . CYS A 1 183 ? -0.849 11.501 -25.323 1.00 48.88 183 CYS A N 1
ATOM 1480 C CA . CYS A 1 183 ? -0.600 11.454 -23.887 1.00 48.88 183 CYS A CA 1
ATOM 1481 C C . CYS A 1 183 ? -0.159 10.038 -23.513 1.00 48.88 183 CYS A C 1
ATOM 1483 O O . CYS A 1 183 ? -0.933 9.090 -23.608 1.00 48.88 183 CYS A O 1
ATOM 1485 N N . LEU A 1 184 ? 1.100 9.910 -23.109 1.00 53.66 184 LEU A N 1
ATOM 1486 C CA . LEU A 1 184 ? 1.673 8.664 -22.638 1.00 53.66 184 LEU A CA 1
ATOM 1487 C C . LEU A 1 184 ? 0.794 8.110 -21.521 1.00 53.66 184 LEU A C 1
ATOM 1489 O O . LEU A 1 184 ? 0.628 8.767 -20.493 1.00 53.66 184 LEU A O 1
ATOM 1493 N N . GLU A 1 185 ? 0.286 6.890 -21.673 1.00 62.50 185 GLU A N 1
ATOM 1494 C CA . GLU A 1 185 ? -0.296 6.126 -20.565 1.00 62.50 185 GLU A CA 1
ATOM 1495 C C . GLU A 1 185 ? 0.820 5.615 -19.636 1.00 62.50 185 GLU A C 1
ATOM 1497 O O . GLU A 1 185 ? 0.925 4.429 -19.342 1.00 62.50 185 GLU A O 1
ATOM 1502 N N . ILE A 1 186 ? 1.719 6.516 -19.223 1.00 65.62 186 ILE A N 1
ATOM 1503 C CA . ILE A 1 186 ? 2.746 6.252 -18.223 1.00 65.62 186 ILE A CA 1
ATOM 1504 C C . ILE A 1 186 ? 2.169 6.646 -16.872 1.00 65.62 186 ILE A C 1
ATOM 1506 O O . ILE A 1 186 ? 1.803 7.800 -16.629 1.00 65.62 186 ILE A O 1
ATOM 1510 N N . THR A 1 187 ? 2.102 5.676 -15.976 1.00 69.31 187 THR A N 1
ATOM 1511 C CA . THR A 1 187 ? 1.673 5.901 -14.608 1.00 69.31 187 THR A CA 1
ATOM 1512 C C . THR A 1 187 ? 2.738 6.669 -13.825 1.00 69.31 187 THR A C 1
ATOM 1514 O O . THR A 1 187 ? 3.917 6.737 -14.175 1.00 69.31 187 THR A O 1
ATOM 1517 N N . GLN A 1 188 ? 2.357 7.206 -12.668 1.00 72.75 188 GLN A N 1
ATOM 1518 C CA . GLN A 1 188 ? 3.335 7.795 -11.755 1.00 72.75 188 GLN A CA 1
ATOM 1519 C C . GLN A 1 188 ? 4.174 6.734 -11.017 1.00 72.75 188 GLN A C 1
ATOM 1521 O O . GLN A 1 188 ? 4.979 7.116 -10.178 1.00 72.75 188 GLN A O 1
ATOM 1526 N N . ALA A 1 189 ? 4.049 5.425 -11.279 1.00 76.25 189 ALA A N 1
ATOM 1527 C CA . ALA A 1 189 ? 4.725 4.374 -10.505 1.00 76.25 189 ALA A CA 1
ATOM 1528 C C . ALA A 1 189 ? 6.247 4.581 -10.402 1.00 76.25 189 ALA A C 1
ATOM 1530 O O . ALA A 1 189 ? 6.813 4.474 -9.310 1.00 76.25 189 ALA A O 1
ATOM 1531 N N . ALA A 1 190 ? 6.898 4.948 -11.512 1.00 72.00 190 ALA A N 1
ATOM 1532 C CA . ALA A 1 190 ? 8.339 5.197 -11.560 1.00 72.00 190 ALA A CA 1
ATOM 1533 C C . ALA A 1 190 ? 8.770 6.440 -10.758 1.00 72.00 190 ALA A C 1
ATOM 1535 O O . ALA A 1 190 ? 9.839 6.443 -10.154 1.00 72.00 190 ALA A O 1
ATOM 1536 N N . THR A 1 191 ? 7.935 7.481 -10.696 1.00 69.31 191 THR A N 1
ATOM 1537 C CA . THR A 1 191 ? 8.206 8.708 -9.922 1.00 69.31 191 THR A CA 1
ATOM 1538 C C . THR A 1 191 ? 7.692 8.633 -8.482 1.00 69.31 191 THR A C 1
ATOM 1540 O O . THR A 1 191 ? 8.081 9.436 -7.634 1.00 69.31 191 THR A O 1
ATOM 1543 N N . SER A 1 192 ? 6.840 7.647 -8.194 1.00 63.19 192 SER A N 1
ATOM 1544 C CA . SER A 1 192 ? 6.152 7.457 -6.915 1.00 63.19 192 SER A CA 1
ATOM 1545 C C . SER A 1 192 ? 6.909 6.625 -5.912 1.00 63.19 192 SER A C 1
ATOM 1547 O O . SER A 1 192 ? 6.570 6.625 -4.733 1.00 63.19 192 SER A O 1
ATOM 1549 N N . LEU A 1 193 ? 7.911 5.894 -6.376 1.00 64.12 193 LEU A N 1
ATOM 1550 C CA . LEU A 1 193 ? 8.753 5.059 -5.552 1.00 64.12 193 LEU A CA 1
ATOM 1551 C C . LEU A 1 193 ? 9.681 5.963 -4.722 1.00 64.12 193 LEU A C 1
ATOM 1553 O O . LEU A 1 193 ? 10.650 6.507 -5.257 1.00 64.12 193 LEU A O 1
ATOM 1557 N N . PRO A 1 194 ? 9.428 6.151 -3.410 1.00 53.22 194 PRO A N 1
ATOM 1558 C CA . PRO A 1 194 ? 10.234 7.062 -2.618 1.00 53.22 194 PRO A CA 1
ATOM 1559 C C . PRO A 1 194 ? 11.641 6.486 -2.470 1.00 53.22 194 PRO A C 1
ATOM 1561 O O . PRO A 1 194 ? 11.829 5.361 -2.019 1.00 53.22 194 PRO A O 1
ATOM 1564 N N . THR A 1 195 ? 12.665 7.286 -2.750 1.00 52.41 195 THR A N 1
ATOM 1565 C CA . THR A 1 195 ? 14.077 6.943 -2.500 1.00 52.41 195 THR A CA 1
ATOM 1566 C C . THR A 1 195 ? 14.410 6.757 -1.009 1.00 52.41 195 THR A C 1
ATOM 1568 O O . THR A 1 195 ? 15.573 6.563 -0.645 1.00 52.41 195 THR A O 1
ATOM 1571 N N . THR A 1 196 ? 13.411 6.802 -0.122 1.00 52.31 196 THR A N 1
ATOM 1572 C CA . THR A 1 196 ? 13.566 6.624 1.317 1.00 52.31 196 THR A CA 1
ATOM 1573 C C . THR A 1 196 ? 13.654 5.145 1.680 1.00 52.31 196 THR A C 1
ATOM 1575 O O . THR A 1 196 ? 12.914 4.284 1.211 1.00 52.31 196 THR A O 1
ATOM 1578 N N . ALA A 1 197 ? 14.580 4.838 2.579 1.00 55.53 197 ALA A N 1
ATOM 1579 C CA . ALA A 1 197 ? 14.882 3.471 2.978 1.00 55.53 197 ALA A CA 1
ATOM 1580 C C . ALA A 1 197 ? 13.793 2.800 3.849 1.00 55.53 197 ALA A C 1
ATOM 1582 O O . ALA A 1 197 ? 13.898 1.609 4.133 1.00 55.53 197 ALA A O 1
ATOM 1583 N N . ASP A 1 198 ? 12.722 3.521 4.203 1.00 55.94 198 ASP A N 1
ATOM 1584 C CA . ASP A 1 198 ? 11.548 2.974 4.900 1.00 55.94 198 ASP A CA 1
ATOM 1585 C C . ASP A 1 198 ? 10.768 1.958 4.036 1.00 55.94 198 ASP A C 1
ATOM 1587 O O . ASP A 1 198 ? 10.056 1.113 4.572 1.00 55.94 198 ASP A O 1
ATOM 1591 N N . HIS A 1 199 ? 10.940 1.992 2.708 1.00 68.75 199 HIS A N 1
ATOM 1592 C CA . HIS A 1 199 ? 10.242 1.118 1.758 1.00 68.75 199 HIS A CA 1
ATOM 1593 C C . HIS A 1 199 ? 11.142 0.057 1.109 1.00 68.75 199 HIS A C 1
ATOM 1595 O O . HIS A 1 199 ? 10.735 -0.567 0.136 1.00 68.75 199 HIS A O 1
ATOM 1601 N N . HIS A 1 200 ? 12.349 -0.193 1.631 1.00 76.25 200 HIS A N 1
ATOM 1602 C CA . HIS A 1 200 ? 13.322 -1.094 0.991 1.00 76.25 200 HIS A CA 1
ATOM 1603 C C . HIS A 1 200 ? 12.743 -2.471 0.619 1.00 76.25 200 HIS A C 1
ATOM 1605 O O . HIS A 1 200 ? 12.960 -2.954 -0.486 1.00 76.25 200 HIS A O 1
ATOM 1611 N N . MET A 1 201 ? 11.960 -3.078 1.515 1.00 82.62 201 MET A N 1
ATOM 1612 C CA . MET A 1 201 ? 11.307 -4.370 1.273 1.00 82.62 201 MET A CA 1
ATOM 1613 C C . MET A 1 201 ? 10.248 -4.299 0.160 1.00 82.62 201 MET A C 1
ATOM 1615 O O . MET A 1 201 ? 10.172 -5.194 -0.678 1.00 82.62 201 MET A O 1
ATOM 1619 N N . LEU A 1 202 ? 9.474 -3.209 0.102 1.00 85.19 202 LEU A N 1
ATOM 1620 C CA . LEU A 1 202 ? 8.508 -2.971 -0.972 1.00 85.19 202 LEU A CA 1
ATOM 1621 C C . LEU A 1 202 ? 9.222 -2.870 -2.325 1.00 85.19 202 LEU A C 1
ATOM 1623 O O . LEU A 1 202 ? 8.817 -3.519 -3.286 1.00 85.19 202 LEU A O 1
ATOM 1627 N N . PHE A 1 203 ? 10.321 -2.116 -2.378 1.00 81.12 203 PHE A N 1
ATOM 1628 C CA . PHE A 1 203 ? 11.162 -1.992 -3.569 1.00 81.12 203 PHE A CA 1
ATOM 1629 C C . PHE A 1 203 ? 11.757 -3.320 -4.005 1.00 81.12 203 PHE A C 1
ATOM 1631 O O . PHE A 1 203 ? 11.766 -3.625 -5.193 1.00 81.12 203 PHE A O 1
ATOM 1638 N N . GLU A 1 204 ? 12.263 -4.101 -3.058 1.00 84.31 204 GLU A N 1
ATOM 1639 C CA . GLU A 1 204 ? 12.833 -5.406 -3.353 1.00 84.31 204 GLU A CA 1
ATOM 1640 C C . GLU A 1 204 ? 11.785 -6.340 -3.969 1.00 84.31 204 GLU A C 1
ATOM 1642 O O . GLU A 1 204 ? 12.053 -6.969 -4.994 1.00 84.31 204 GLU A O 1
ATOM 1647 N N . ASN A 1 205 ? 10.572 -6.376 -3.406 1.00 88.19 205 ASN A N 1
ATOM 1648 C CA . ASN A 1 205 ? 9.475 -7.181 -3.939 1.00 88.19 205 ASN A CA 1
ATOM 1649 C C . ASN A 1 205 ? 9.050 -6.710 -5.334 1.00 88.19 205 ASN A C 1
ATOM 1651 O O . ASN A 1 205 ? 8.915 -7.536 -6.233 1.00 88.19 205 ASN A O 1
ATOM 1655 N N . ILE A 1 206 ? 8.886 -5.399 -5.541 1.00 88.88 206 ILE A N 1
ATOM 1656 C CA . ILE A 1 206 ? 8.558 -4.832 -6.858 1.00 88.88 206 ILE A CA 1
ATOM 1657 C C . ILE A 1 206 ? 9.645 -5.192 -7.871 1.00 88.88 206 ILE A C 1
ATOM 1659 O O . ILE A 1 206 ? 9.342 -5.702 -8.946 1.00 88.88 206 ILE A O 1
ATOM 1663 N N . ALA A 1 207 ? 10.916 -5.000 -7.521 1.00 86.50 207 ALA A N 1
ATOM 1664 C CA . ALA A 1 207 ? 12.029 -5.273 -8.416 1.00 86.50 207 ALA A CA 1
ATOM 1665 C C . ALA A 1 207 ? 12.108 -6.756 -8.812 1.00 86.50 207 ALA A C 1
ATOM 1667 O O . ALA A 1 207 ? 12.324 -7.059 -9.981 1.00 86.50 207 ALA A O 1
ATOM 1668 N N . ARG A 1 208 ? 11.862 -7.684 -7.879 1.00 85.75 208 ARG A N 1
ATOM 1669 C CA . ARG A 1 208 ? 11.772 -9.125 -8.182 1.00 85.75 208 ARG A CA 1
ATOM 1670 C C . ARG A 1 208 ? 10.587 -9.464 -9.093 1.00 85.75 208 ARG A C 1
ATOM 1672 O O . ARG A 1 208 ? 10.693 -10.370 -9.912 1.00 85.75 208 ARG A O 1
ATOM 1679 N N . LYS A 1 209 ? 9.461 -8.755 -8.959 1.00 89.50 209 LYS A N 1
ATOM 1680 C CA . LYS A 1 209 ? 8.269 -8.948 -9.805 1.00 89.50 209 LYS A CA 1
ATOM 1681 C C . LYS A 1 209 ? 8.450 -8.371 -11.212 1.00 89.50 209 LYS A C 1
ATOM 1683 O O . LYS A 1 209 ? 7.914 -8.939 -12.165 1.00 89.50 209 LYS A O 1
ATOM 1688 N N . VAL A 1 210 ? 9.178 -7.259 -11.346 1.00 87.06 210 VAL A N 1
ATOM 1689 C CA . VAL A 1 210 ? 9.515 -6.618 -12.632 1.00 87.06 210 VAL A CA 1
ATOM 1690 C C . VAL A 1 210 ? 10.614 -7.391 -13.363 1.00 87.06 210 VAL A C 1
ATOM 1692 O O . VAL A 1 210 ? 10.506 -7.596 -14.567 1.00 87.06 210 VAL A O 1
ATOM 1695 N N . PHE A 1 211 ? 11.618 -7.889 -12.636 1.00 83.25 211 PHE A N 1
ATOM 1696 C CA . PHE A 1 211 ? 12.723 -8.683 -13.174 1.00 83.25 211 PHE A CA 1
ATOM 1697 C C . PHE A 1 211 ? 12.710 -10.101 -12.585 1.00 83.25 211 PHE A C 1
ATOM 1699 O O . PHE A 1 211 ? 13.382 -10.345 -11.579 1.00 83.25 211 PHE A O 1
ATOM 1706 N N . PRO A 1 212 ? 11.969 -11.050 -13.187 1.00 67.31 212 PRO A N 1
ATOM 1707 C CA . PRO A 1 212 ? 11.998 -12.443 -12.768 1.00 67.31 212 PRO A CA 1
ATOM 1708 C C . PRO A 1 212 ? 13.428 -13.018 -12.735 1.00 67.31 212 PRO A C 1
ATOM 1710 O O . PRO A 1 212 ? 14.270 -12.615 -13.548 1.00 67.31 212 PRO A O 1
ATOM 1713 N N . PRO A 1 213 ? 13.730 -13.963 -11.823 1.00 60.34 213 PRO A N 1
ATOM 1714 C CA . PRO A 1 213 ? 15.070 -14.529 -11.653 1.00 60.34 213 PRO A CA 1
ATOM 1715 C C . PRO A 1 213 ? 15.670 -15.125 -12.931 1.00 60.34 213 PRO A C 1
ATOM 1717 O O . PRO A 1 213 ? 16.893 -15.130 -13.072 1.00 60.34 213 PRO A O 1
ATOM 1720 N N . GLU A 1 214 ? 14.840 -15.588 -13.872 1.00 53.97 214 GLU A N 1
ATOM 1721 C CA . GLU A 1 214 ? 15.288 -16.124 -15.162 1.00 53.97 214 GLU A CA 1
ATOM 1722 C C . GLU A 1 214 ? 16.008 -15.074 -16.029 1.00 53.97 214 GLU A C 1
ATOM 1724 O O . GLU A 1 214 ? 16.820 -15.428 -16.882 1.00 53.97 214 GLU A O 1
ATOM 1729 N N . LEU A 1 215 ? 15.762 -13.780 -15.789 1.00 51.88 215 LEU A N 1
ATOM 1730 C CA . LEU A 1 215 ? 16.372 -12.657 -16.509 1.00 51.88 215 LEU A CA 1
ATOM 1731 C C . LEU A 1 215 ? 17.587 -12.057 -15.788 1.00 51.88 215 LEU A C 1
ATOM 1733 O O . LEU A 1 215 ? 18.198 -11.110 -16.295 1.00 51.88 215 LEU A O 1
ATOM 1737 N N . CYS A 1 216 ? 17.934 -12.545 -14.596 1.00 47.19 216 CYS A N 1
ATOM 1738 C CA . CYS A 1 216 ? 19.085 -12.065 -13.838 1.00 47.19 216 CYS A CA 1
ATOM 1739 C C . CYS A 1 216 ? 20.318 -12.904 -14.178 1.00 47.19 216 CYS A C 1
ATOM 1741 O O . CYS A 1 216 ? 20.524 -14.001 -13.653 1.00 47.19 216 CYS A O 1
ATOM 1743 N N . ARG A 1 217 ? 21.176 -12.363 -15.053 1.00 49.00 217 ARG A N 1
ATOM 1744 C CA . ARG A 1 217 ? 22.504 -12.924 -15.307 1.00 49.00 217 ARG A CA 1
ATOM 1745 C C . ARG A 1 217 ? 23.284 -12.881 -13.994 1.00 49.00 217 ARG A C 1
ATOM 1747 O O . ARG A 1 217 ? 23.527 -11.811 -13.443 1.00 49.00 217 ARG A O 1
ATOM 1754 N N . ARG A 1 218 ? 23.635 -14.056 -13.469 1.00 48.12 218 ARG A N 1
ATOM 1755 C CA . ARG A 1 218 ? 24.433 -14.196 -12.249 1.00 48.12 218 ARG A CA 1
ATOM 1756 C C . ARG A 1 218 ? 25.882 -13.830 -12.578 1.00 48.12 218 ARG A C 1
ATOM 1758 O O . ARG A 1 218 ? 26.711 -14.709 -12.781 1.00 48.12 218 ARG A O 1
ATOM 1765 N N . GLU A 1 219 ? 26.164 -12.539 -12.712 1.00 43.50 219 GLU A N 1
ATOM 1766 C CA . GLU A 1 219 ? 27.542 -12.056 -12.734 1.00 43.50 219 GLU A CA 1
ATOM 1767 C C . GLU A 1 219 ? 28.113 -12.234 -11.323 1.00 43.50 219 GLU A C 1
ATOM 1769 O O . GLU A 1 219 ? 27.483 -11.891 -10.322 1.00 43.50 219 GLU A O 1
ATOM 1774 N N . GLY A 1 220 ? 29.227 -12.967 -11.265 1.00 46.62 220 GLY A N 1
ATOM 1775 C CA . GLY A 1 220 ? 29.867 -13.399 -10.032 1.00 46.62 220 GLY A CA 1
ATOM 1776 C C . GLY A 1 220 ? 30.341 -12.213 -9.203 1.00 46.62 220 GLY A C 1
ATOM 1777 O O . GLY A 1 220 ? 30.687 -11.184 -9.769 1.00 46.62 220 GLY A O 1
ATOM 1778 N N . ASP A 1 221 ? 30.383 -12.437 -7.885 1.00 43.00 221 ASP A N 1
ATOM 1779 C CA . ASP A 1 221 ? 30.558 -11.440 -6.820 1.00 43.00 221 ASP A CA 1
ATOM 1780 C C . ASP A 1 221 ? 29.284 -10.612 -6.539 1.00 43.00 221 ASP A C 1
ATOM 1782 O O . ASP A 1 221 ? 28.926 -9.691 -7.258 1.00 43.00 221 ASP A O 1
ATOM 1786 N N . GLY A 1 222 ? 28.595 -10.998 -5.453 1.00 43.84 222 GLY A N 1
ATOM 1787 C CA . GLY A 1 222 ? 27.719 -10.122 -4.675 1.00 43.84 222 GLY A CA 1
ATOM 1788 C C . GLY A 1 222 ? 26.490 -9.569 -5.390 1.00 43.84 222 GLY A C 1
ATOM 1789 O O . GLY A 1 222 ? 26.559 -8.493 -5.958 1.00 43.84 222 GLY A O 1
ATOM 1790 N N . SER A 1 223 ? 25.340 -10.250 -5.250 1.00 45.62 223 SER A N 1
ATOM 1791 C CA . SER A 1 223 ? 23.987 -9.660 -5.303 1.00 45.62 223 SER A CA 1
ATOM 1792 C C . SER A 1 223 ? 23.917 -8.316 -6.047 1.00 45.62 223 SER A C 1
ATOM 1794 O O . SER A 1 223 ? 23.788 -7.273 -5.401 1.00 45.62 223 SER A O 1
ATOM 1796 N N . VAL A 1 224 ? 23.992 -8.316 -7.384 1.00 51.59 224 VAL A N 1
ATOM 1797 C CA . VAL A 1 224 ? 23.555 -7.147 -8.157 1.00 51.59 224 VAL A CA 1
ATOM 1798 C C . VAL A 1 224 ? 22.099 -6.939 -7.760 1.00 51.59 224 VAL A C 1
ATOM 1800 O O . VAL A 1 224 ? 21.223 -7.726 -8.119 1.00 51.59 224 VAL A O 1
ATOM 1803 N N . CYS A 1 225 ? 21.880 -5.981 -6.860 1.00 71.06 225 CYS A N 1
ATOM 1804 C CA . CYS A 1 225 ? 20.652 -5.870 -6.100 1.00 71.06 225 CYS A CA 1
ATOM 1805 C C . CYS A 1 225 ? 19.526 -5.632 -7.105 1.00 71.06 225 CYS A C 1
ATOM 1807 O O . CYS A 1 225 ? 19.638 -4.728 -7.931 1.00 71.06 225 CYS A O 1
ATOM 1809 N N . TYR A 1 226 ? 18.446 -6.421 -7.064 1.00 72.81 226 TYR A N 1
ATOM 1810 C CA . TYR A 1 226 ? 17.268 -6.207 -7.919 1.00 72.81 226 TYR A CA 1
ATOM 1811 C C . TYR A 1 226 ? 16.843 -4.725 -7.921 1.00 72.81 226 TYR A C 1
ATOM 1813 O O . TYR A 1 226 ? 16.443 -4.181 -8.948 1.00 72.81 226 TYR A O 1
ATOM 1821 N N . ILE A 1 227 ? 17.032 -4.042 -6.787 1.00 75.94 227 ILE A N 1
ATOM 1822 C CA . ILE A 1 227 ? 16.810 -2.604 -6.622 1.00 75.94 227 ILE A CA 1
ATOM 1823 C C . ILE A 1 227 ? 17.774 -1.754 -7.465 1.00 75.94 227 ILE A C 1
ATOM 1825 O O . ILE A 1 227 ? 17.337 -0.782 -8.075 1.00 75.94 227 ILE A O 1
ATOM 1829 N N . ASP A 1 228 ? 19.066 -2.080 -7.522 1.00 77.19 228 ASP A N 1
ATOM 1830 C CA . ASP A 1 228 ? 20.039 -1.340 -8.339 1.00 77.19 228 ASP A CA 1
ATOM 1831 C C . ASP A 1 228 ? 19.736 -1.480 -9.827 1.00 77.19 228 ASP A C 1
ATOM 1833 O O . ASP A 1 228 ? 19.862 -0.509 -10.576 1.00 77.19 228 ASP A O 1
ATOM 1837 N N . ARG A 1 229 ? 19.284 -2.666 -10.243 1.00 79.88 229 ARG A N 1
ATOM 1838 C CA . ARG A 1 229 ? 18.803 -2.896 -11.602 1.00 79.88 229 ARG A CA 1
ATOM 1839 C C . ARG A 1 229 ? 17.560 -2.059 -11.897 1.00 79.88 229 ARG A C 1
ATOM 1841 O O . ARG A 1 229 ? 17.573 -1.291 -12.852 1.00 79.88 229 ARG A O 1
ATOM 1848 N N . LEU A 1 230 ? 16.543 -2.119 -11.033 1.00 82.75 230 LEU A N 1
ATOM 1849 C CA . LEU A 1 230 ? 15.329 -1.304 -11.153 1.00 82.75 230 LEU A CA 1
ATOM 1850 C C . LEU A 1 230 ? 15.649 0.194 -11.235 1.00 82.75 230 LEU A C 1
ATOM 1852 O O . LEU A 1 230 ? 15.103 0.901 -12.078 1.00 82.75 230 LEU A O 1
ATOM 1856 N N . ARG A 1 231 ? 16.582 0.679 -10.412 1.00 81.69 231 ARG A N 1
ATOM 1857 C CA . ARG A 1 231 ? 17.032 2.075 -10.448 1.00 81.69 231 ARG A CA 1
ATOM 1858 C C . ARG A 1 231 ? 17.675 2.439 -11.780 1.00 81.69 231 ARG A C 1
ATOM 1860 O O . ARG A 1 231 ? 17.299 3.446 -12.368 1.00 81.69 231 ARG A O 1
ATOM 1867 N N . LYS A 1 232 ? 18.638 1.643 -12.248 1.00 81.62 232 LYS A N 1
ATOM 1868 C CA . LYS A 1 232 ? 19.424 1.956 -13.450 1.00 81.62 232 LYS A CA 1
ATOM 1869 C C . LYS A 1 232 ? 18.635 1.780 -14.744 1.00 81.62 232 LYS A C 1
ATOM 1871 O O . LYS A 1 232 ? 18.774 2.609 -15.637 1.00 81.62 232 LYS A O 1
ATOM 1876 N N . GLU A 1 233 ? 17.855 0.707 -14.849 1.00 83.12 233 GLU A N 1
ATOM 1877 C CA . GLU A 1 233 ? 17.164 0.316 -16.085 1.00 83.12 233 GLU A CA 1
ATOM 1878 C C . GLU A 1 233 ? 15.777 0.953 -16.218 1.00 83.12 233 GLU A C 1
ATOM 1880 O O . GLU A 1 233 ? 15.320 1.137 -17.340 1.00 83.12 233 GLU A O 1
ATOM 1885 N N . VAL A 1 234 ? 15.126 1.329 -15.108 1.00 83.19 234 VAL A N 1
ATOM 1886 C CA . VAL A 1 234 ? 13.753 1.868 -15.123 1.00 83.19 234 VAL A CA 1
ATOM 1887 C C . VAL A 1 234 ? 13.711 3.272 -14.537 1.00 83.19 234 VAL A C 1
ATOM 1889 O O . VAL A 1 234 ? 13.484 4.231 -15.262 1.00 83.19 234 VAL A O 1
ATOM 1892 N N . LEU A 1 235 ? 13.996 3.445 -13.245 1.00 81.06 235 LEU A N 1
ATOM 1893 C CA . LEU A 1 235 ? 13.730 4.731 -12.583 1.00 81.06 235 LEU A CA 1
ATOM 1894 C C . LEU A 1 235 ? 14.553 5.884 -13.185 1.00 81.06 235 LEU A C 1
ATOM 1896 O O . LEU A 1 235 ? 14.001 6.925 -13.527 1.00 81.06 235 LEU A O 1
ATOM 1900 N N . SER A 1 236 ? 15.859 5.691 -13.398 1.00 80.81 236 SER A N 1
ATOM 1901 C CA . SER A 1 236 ? 16.736 6.730 -13.952 1.00 80.81 236 SER A CA 1
ATOM 1902 C C . SER A 1 236 ? 16.385 7.142 -15.394 1.00 80.81 236 SER A C 1
ATOM 1904 O O . SER A 1 236 ? 16.410 8.341 -15.682 1.00 80.81 236 SER A O 1
ATOM 1906 N N . PRO A 1 237 ? 16.072 6.222 -16.331 1.00 79.75 237 PRO A N 1
ATOM 1907 C CA . PRO A 1 237 ? 15.545 6.596 -17.643 1.00 79.75 237 PRO A CA 1
ATOM 1908 C C . PRO A 1 237 ? 14.243 7.395 -17.581 1.00 79.75 237 PRO A C 1
ATOM 1910 O O . PRO A 1 237 ? 14.128 8.394 -18.291 1.00 79.75 237 PRO A O 1
ATOM 1913 N N . PHE A 1 238 ? 13.298 7.006 -16.725 1.00 75.75 238 PHE A N 1
ATOM 1914 C CA . PHE A 1 238 ? 12.028 7.720 -16.587 1.00 75.75 238 PHE A CA 1
ATOM 1915 C C . PHE A 1 238 ? 12.228 9.125 -16.010 1.00 75.75 238 PHE A C 1
ATOM 1917 O O . PHE A 1 238 ? 11.711 10.090 -16.565 1.00 75.75 238 PHE A O 1
ATOM 1924 N N . GLU A 1 239 ? 13.054 9.276 -14.972 1.00 72.06 239 GLU A N 1
ATOM 1925 C CA . GLU A 1 239 ? 13.398 10.588 -14.405 1.00 72.06 239 GLU A CA 1
ATOM 1926 C C . GLU A 1 239 ? 14.028 11.531 -15.441 1.00 72.06 239 GLU A C 1
ATOM 1928 O O . GLU A 1 239 ? 13.723 12.721 -15.456 1.00 72.06 239 GLU A O 1
ATOM 1933 N N . LYS A 1 240 ? 14.887 11.021 -16.333 1.00 71.75 240 LYS A N 1
ATOM 1934 C CA . LYS A 1 240 ? 15.550 11.841 -17.362 1.00 71.75 240 LYS A CA 1
ATOM 1935 C C . LYS A 1 240 ? 14.612 12.313 -18.469 1.00 71.75 240 LYS A C 1
ATOM 1937 O O . LYS A 1 240 ? 14.809 13.408 -18.979 1.00 71.75 240 LYS A O 1
ATOM 1942 N N . ASN A 1 241 ? 13.648 11.483 -18.863 1.00 64.69 241 ASN A N 1
ATOM 1943 C CA . ASN A 1 241 ? 12.751 11.791 -19.980 1.00 64.69 241 ASN A CA 1
ATOM 1944 C C . ASN A 1 241 ? 11.472 12.509 -19.530 1.00 64.69 241 ASN A C 1
ATOM 1946 O O . ASN A 1 241 ? 10.864 13.212 -20.328 1.00 64.69 241 ASN A O 1
ATOM 1950 N N . TYR A 1 242 ? 11.095 12.377 -18.255 1.00 64.62 242 TYR A N 1
ATOM 1951 C CA . TYR A 1 242 ? 9.807 12.856 -17.744 1.00 64.62 242 TYR A CA 1
ATOM 1952 C C . TYR A 1 242 ? 9.897 13.693 -16.457 1.00 64.62 242 TYR A C 1
ATOM 1954 O O . TYR A 1 242 ? 8.878 14.103 -15.895 1.00 64.62 242 TYR A O 1
ATOM 1962 N N . GLY A 1 243 ? 11.110 13.975 -15.977 1.00 48.72 243 GLY A N 1
ATOM 1963 C CA . GLY A 1 243 ? 11.349 14.741 -14.758 1.00 48.72 243 GLY A CA 1
ATOM 1964 C C . GLY A 1 243 ? 11.001 16.230 -14.869 1.00 48.72 243 GLY A C 1
ATOM 1965 O O . GLY A 1 243 ? 11.418 16.923 -15.791 1.00 48.72 243 GLY A O 1
ATOM 1966 N N . ALA A 1 244 ? 10.301 16.707 -13.837 1.00 43.38 244 ALA A N 1
ATOM 1967 C CA . ALA A 1 244 ? 9.916 18.077 -13.475 1.00 43.38 244 ALA A CA 1
ATOM 1968 C C . ALA A 1 244 ? 8.592 18.660 -14.006 1.00 43.38 244 ALA A C 1
ATOM 1970 O O . ALA A 1 244 ? 7.998 19.384 -13.221 1.00 43.38 244 ALA A O 1
ATOM 1971 N N . ASN A 1 245 ? 8.071 18.363 -15.208 1.00 41.75 245 ASN A N 1
ATOM 1972 C CA . ASN A 1 245 ? 6.789 18.964 -15.668 1.00 41.75 245 ASN A CA 1
ATOM 1973 C C . ASN A 1 245 ? 5.996 18.165 -16.741 1.00 41.75 245 ASN A C 1
ATOM 1975 O O . ASN A 1 245 ? 5.074 18.721 -17.330 1.00 41.75 245 ASN A O 1
ATOM 1979 N N . GLY A 1 246 ? 6.329 16.899 -17.037 1.00 38.50 246 GLY A N 1
ATOM 1980 C CA . GLY A 1 246 ? 5.863 16.239 -18.277 1.00 38.50 246 GLY A CA 1
ATOM 1981 C C . GLY A 1 246 ? 4.925 15.030 -18.166 1.00 38.50 246 GLY A C 1
ATOM 1982 O O . GLY A 1 246 ? 4.534 14.504 -19.201 1.00 38.50 246 GLY A O 1
ATOM 1983 N N . LEU A 1 247 ? 4.575 14.544 -16.970 1.00 44.47 247 LEU A N 1
ATOM 1984 C CA . LEU A 1 247 ? 3.713 13.357 -16.847 1.00 44.47 247 LEU A CA 1
ATOM 1985 C C . LEU A 1 247 ? 2.250 13.773 -16.708 1.00 44.47 247 LEU A C 1
ATOM 1987 O O . LEU A 1 247 ? 1.834 14.250 -15.650 1.00 44.47 247 LEU A O 1
ATOM 1991 N N . GLY A 1 248 ? 1.479 13.571 -17.778 1.00 42.91 248 GLY A N 1
ATOM 1992 C CA . GLY A 1 248 ? 0.022 13.554 -17.708 1.00 42.91 248 GLY A CA 1
ATOM 1993 C C . GLY A 1 248 ? -0.444 12.498 -16.703 1.00 42.91 248 GLY A C 1
ATOM 1994 O O . GLY A 1 248 ? 0.178 11.449 -16.542 1.00 42.91 248 GLY A O 1
ATOM 1995 N N . THR A 1 249 ? -1.511 12.794 -15.967 1.00 38.72 249 THR A N 1
ATOM 1996 C CA . THR A 1 249 ? -2.098 11.879 -14.985 1.00 38.72 249 THR A CA 1
ATOM 1997 C C . THR A 1 249 ? -2.832 10.749 -15.703 1.00 38.72 249 THR A C 1
ATOM 1999 O O . THR A 1 249 ? -4.051 10.803 -15.851 1.00 38.72 249 THR A O 1
ATOM 2002 N N . CYS A 1 250 ? -2.112 9.731 -16.166 1.00 42.00 250 CYS A N 1
ATOM 2003 C CA . CYS A 1 250 ? -2.739 8.526 -16.693 1.00 42.00 250 CYS A CA 1
ATOM 2004 C C . CYS A 1 250 ? -3.004 7.550 -15.540 1.00 42.00 250 CYS A C 1
ATOM 2006 O O . CYS A 1 250 ? -2.096 7.114 -14.827 1.00 42.00 250 CYS A O 1
ATOM 2008 N N . GLN A 1 251 ? -4.295 7.307 -15.302 1.00 44.41 251 GLN A N 1
ATOM 2009 C CA . GLN A 1 251 ? -4.807 6.394 -14.283 1.00 44.41 251 GLN A CA 1
ATOM 2010 C C . GLN A 1 251 ? -4.628 4.940 -14.747 1.00 44.41 251 GLN A C 1
ATOM 2012 O O . GLN A 1 251 ? -4.628 4.699 -15.952 1.00 44.41 251 GLN A O 1
ATOM 2017 N N . PRO A 1 252 ? -4.519 3.957 -13.835 1.00 36.22 252 PRO A N 1
ATOM 2018 C CA . PRO A 1 252 ? -4.601 2.553 -14.219 1.00 36.22 252 PRO A CA 1
ATOM 2019 C C . PRO A 1 252 ? -5.982 2.288 -14.835 1.00 36.22 252 PRO A C 1
ATOM 2021 O O . PRO A 1 252 ? -6.990 2.239 -14.128 1.00 36.22 252 PRO A O 1
ATOM 2024 N N . VAL A 1 253 ? -6.042 2.169 -16.161 1.00 35.06 253 VAL A N 1
ATOM 2025 C CA . VAL A 1 253 ? -7.256 1.779 -16.879 1.00 35.06 253 VAL A CA 1
ATOM 2026 C C . VAL A 1 253 ? -7.268 0.258 -16.983 1.00 35.06 253 VAL A C 1
ATOM 2028 O O . VAL A 1 253 ? -6.394 -0.329 -17.609 1.00 35.06 253 VAL A O 1
ATOM 2031 N N . GLY A 1 254 ? -8.278 -0.374 -16.382 1.00 45.56 254 GLY A N 1
ATOM 2032 C CA . GLY A 1 254 ? -8.593 -1.787 -16.604 1.00 45.56 254 GLY A CA 1
ATOM 2033 C C . GLY A 1 254 ? -7.710 -2.787 -15.852 1.00 45.56 254 GLY A C 1
ATOM 2034 O O . GLY A 1 254 ? -6.852 -3.431 -16.450 1.00 45.56 254 GLY A O 1
ATOM 2035 N N . LEU A 1 255 ? -8.008 -2.984 -14.564 1.00 34.47 255 LEU A N 1
ATOM 2036 C CA . LEU A 1 255 ? -7.728 -4.216 -13.814 1.00 34.47 255 LEU A CA 1
ATOM 2037 C C . LEU A 1 255 ? -9.024 -4.728 -13.184 1.00 34.47 255 LEU A C 1
ATOM 2039 O O . LEU A 1 255 ? -9.748 -3.890 -12.596 1.00 34.47 255 LEU A O 1
#

Sequence (255 aa):
MSTVEFHETLMNQVLPSAWSHNPLTTLKPICNFIDRRSDGGKRNQDEAFYTAAVWLHQNHPKTLAYNLVPISGSFGHILDLPCILSQVLRGEAHLKFTGRTRVELDSNGMVKVKEKDAKSKASELMLRRKVIHTANKAAQRYERDSDYRFLHDCVSDIFAQCLKSDIENFHHHKDHDHHDDYCLEITQAATSLPTTADHHMLFENIARKVFPPELCRREGDGSVCYIDRLRKEVLSPFEKNYGANGLGTCQPVGL

InterPro domains:
  IPR011205 Uncharacterised conserved protein UCP015417, vWA [PTHR31373] (11-240)
  IPR058580 Domain of unknown function DUF2828 [PF11443] (9-240)

Foldseek 3Di:
DDLVVVLCCLLPPVLVVVCVVPVVVSVVVLLQLAQVVVPVDDQSSLLSSLSVLLSCLVPPLVVSLVCLQCSCFVRHNLLVLVVSLLSNLVSDSDDRPPDPDPPPPPPDPDDPPDDDDPVNVVVVVVLVVVLVVLQVSLVVCLVPPPSSVSSLLSSLVVLLVLQLQLLVQVVVVVVDDDDDPDQRLRGCSLVSPDPRSSCVVSLQSNLCSNQPPVNDDCDDDDPPRSNVCCCPVGNVVCCVVANDPRHDHNRPDDD

Radius of gyration: 20.15 Å; chains: 1; bounding box: 56×47×54 Å

pLDDT: mean 70.38, std 19.81, range [25.06, 96.0]

Secondary structure (DSSP, 8-state):
--HHHHHHHIIIIIHHHHHHH-HHHHHHHHHHHHHGGGGT--THHHHHHHHHHHHHHHH-HHHHHHTHHHHHTTSS-TTHHHHHHHHHHH--TTS------S----TT---------HHHHHHHHHHHHHHHHHHHHHHHHHHH-HHHHHHHHHHHHHHHHHHHHHHHHHHHHHSS-S---------THHHHS--SGGGHHHHHHHHHHHS-GGG----SSS---HHHHHIIIIIHHHHHHHTTT----------